Protein AF-0000000069093691 (afdb_homodimer)

Radius of gyration: 25.25 Å; Cα contacts (8 Å, |Δi|>4): 637; chains: 2; bounding box: 80×71×82 Å

Structure (mmCIF, N/CA/C/O backbone):
data_AF-0000000069093691-model_v1
#
loop_
_entity.id
_entity.type
_entity.pdbx_description
1 polymer 'C-type lectin domain-containing protein'
#
loop_
_atom_site.group_PDB
_atom_site.id
_atom_site.type_symbol
_atom_site.label_atom_id
_atom_site.label_alt_id
_atom_site.label_comp_id
_atom_site.label_asym_id
_atom_site.label_entity_id
_atom_site.label_seq_id
_atom_site.pdbx_PDB_ins_code
_atom_site.Cartn_x
_atom_site.Cartn_y
_atom_site.Cartn_z
_atom_site.occupancy
_atom_site.B_iso_or_equiv
_atom_site.auth_seq_id
_atom_site.auth_comp_id
_atom_site.auth_asym_id
_atom_site.auth_atom_id
_atom_site.pdbx_PDB_model_num
ATOM 1 N N . MET A 1 1 ? -40.125 11.734 -60.094 1 36.62 1 MET A N 1
ATOM 2 C CA . MET A 1 1 ? -39.844 12.625 -58.969 1 36.62 1 MET A CA 1
ATOM 3 C C . MET A 1 1 ? -39.438 11.836 -57.75 1 36.62 1 MET A C 1
ATOM 5 O O . MET A 1 1 ? -40.25 11.039 -57.219 1 36.62 1 MET A O 1
ATOM 9 N N . TRP A 1 2 ? -38.062 11.422 -57.688 1 46.31 2 TRP A N 1
ATOM 10 C CA . TRP A 1 2 ? -37.438 10.555 -56.719 1 46.31 2 TRP A CA 1
ATOM 11 C C . TRP A 1 2 ? -37.469 11.195 -55.312 1 46.31 2 TRP A C 1
ATOM 13 O O . TRP A 1 2 ? -37.031 12.344 -55.156 1 46.31 2 TRP A O 1
ATOM 23 N N . HIS A 1 3 ? -38.5 10.953 -54.5 1 47.84 3 HIS A N 1
ATOM 24 C CA . HIS A 1 3 ? -38.531 11.422 -53.125 1 47.84 3 HIS A CA 1
ATOM 25 C C . HIS A 1 3 ? -37.312 10.906 -52.344 1 47.84 3 HIS A C 1
ATOM 27 O O . HIS A 1 3 ? -37 9.719 -52.406 1 47.84 3 HIS A O 1
ATOM 33 N N . ARG A 1 4 ? -36.406 11.812 -52 1 50.56 4 ARG A N 1
ATOM 34 C CA . ARG A 1 4 ? -35.219 11.727 -51.125 1 50.56 4 ARG A CA 1
ATOM 35 C C . ARG A 1 4 ? -35.625 11.375 -49.688 1 50.56 4 ARG A C 1
ATOM 37 O O . ARG A 1 4 ? -36.312 12.141 -49.031 1 50.56 4 ARG A O 1
ATOM 44 N N . VAL A 1 5 ? -35.938 10.117 -49.406 1 47.91 5 VAL A N 1
ATOM 45 C CA . VAL A 1 5 ? -36.094 9.859 -47.969 1 47.91 5 VAL A CA 1
ATOM 46 C C . VAL A 1 5 ? -34.781 10.117 -47.25 1 47.91 5 VAL A C 1
ATOM 48 O O . VAL A 1 5 ? -33.75 9.594 -47.625 1 47.91 5 VAL A O 1
ATOM 51 N N . LEU A 1 6 ? -34.688 11.266 -46.594 1 44.12 6 LEU A N 1
ATOM 52 C CA . LEU A 1 6 ? -33.625 11.594 -45.656 1 44.12 6 LEU A CA 1
ATOM 53 C C . LEU A 1 6 ? -33.625 10.633 -44.469 1 44.12 6 LEU A C 1
ATOM 55 O O . LEU A 1 6 ? -34.594 10.578 -43.719 1 44.12 6 LEU A O 1
ATOM 59 N N . VAL A 1 7 ? -32.906 9.453 -44.625 1 49.53 7 VAL A N 1
ATOM 60 C CA . VAL A 1 7 ? -32.719 8.617 -43.438 1 49.53 7 VAL A CA 1
ATOM 61 C C . VAL A 1 7 ? -31.891 9.367 -42.406 1 49.53 7 VAL A C 1
ATOM 63 O O . VAL A 1 7 ? -30.766 9.781 -42.688 1 49.53 7 VAL A O 1
ATOM 66 N N . LEU A 1 8 ? -32.562 9.977 -41.406 1 46.84 8 LEU A N 1
ATOM 67 C CA . LEU A 1 8 ? -31.906 10.508 -40.219 1 46.84 8 LEU A CA 1
ATOM 68 C C . LEU A 1 8 ? -31.172 9.406 -39.469 1 46.84 8 LEU A C 1
ATOM 70 O O . LEU A 1 8 ? -31.781 8.422 -39.031 1 46.84 8 LEU A O 1
ATOM 74 N N . TRP A 1 9 ? -29.828 9.188 -39.688 1 50.12 9 TRP A N 1
ATOM 75 C CA . TRP A 1 9 ? -28.969 8.328 -38.875 1 50.12 9 TRP A CA 1
ATOM 76 C C . TRP A 1 9 ? -28.859 8.859 -37.469 1 50.12 9 TRP A C 1
ATOM 78 O O . TRP A 1 9 ? -28.312 9.945 -37.25 1 50.12 9 TRP A O 1
ATOM 88 N N . ILE A 1 10 ? -29.828 8.516 -36.531 1 45.03 10 ILE A N 1
ATOM 89 C CA . ILE A 1 10 ? -29.641 8.82 -35.125 1 45.03 10 ILE A CA 1
ATOM 90 C C . ILE A 1 10 ? -28.453 8.031 -34.562 1 45.03 10 ILE A C 1
ATOM 92 O O . ILE A 1 10 ? -28.5 6.805 -34.5 1 45.03 10 ILE A O 1
ATOM 96 N N . THR A 1 11 ? -27.25 8.414 -34.688 1 47.91 11 THR A N 1
ATOM 97 C CA . THR A 1 11 ? -26.125 7.852 -33.938 1 47.91 11 THR A CA 1
ATOM 98 C C . THR A 1 11 ? -26.297 8.078 -32.469 1 47.91 11 THR A C 1
ATOM 100 O O . THR A 1 11 ? -26.172 9.203 -31.969 1 47.91 11 THR A O 1
ATOM 103 N N . GLY A 1 12 ? -27.25 7.43 -31.859 1 46.88 12 GLY A N 1
ATOM 104 C CA . GLY A 1 12 ? -27.281 7.621 -30.422 1 46.88 12 GLY A CA 1
ATOM 105 C C . GLY A 1 12 ? -25.953 7.309 -29.75 1 46.88 12 GLY A C 1
ATOM 106 O O . GLY A 1 12 ? -25.406 6.227 -29.938 1 46.88 12 GLY A O 1
ATOM 107 N N . LEU A 1 13 ? -25.203 8.289 -29.328 1 41.84 13 LEU A N 1
ATOM 108 C CA . LEU A 1 13 ? -24.016 8.172 -28.5 1 41.84 13 LEU A CA 1
ATOM 109 C C . LEU A 1 13 ? -24.328 7.418 -27.203 1 41.84 13 LEU A C 1
ATOM 111 O O . LEU A 1 13 ? -25.109 7.902 -26.375 1 41.84 13 LEU A O 1
ATOM 115 N N . ILE A 1 14 ? -24.203 6.086 -27.031 1 45.59 14 ILE A N 1
ATOM 116 C CA . ILE A 1 14 ? -24.234 5.273 -25.828 1 45.59 14 ILE A CA 1
ATOM 117 C C . ILE A 1 14 ? -23.219 5.816 -24.812 1 45.59 14 ILE A C 1
ATOM 119 O O . ILE A 1 14 ? -22.016 5.793 -25.062 1 45.59 14 ILE A O 1
ATOM 123 N N . GLN A 1 15 ? -23.547 6.777 -23.969 1 39.81 15 GLN A N 1
ATOM 124 C CA . GLN A 1 15 ? -22.703 7.105 -22.828 1 39.81 15 GLN A CA 1
ATOM 125 C C . GLN A 1 15 ? -22.469 5.879 -21.953 1 39.81 15 GLN A C 1
ATOM 127 O O . GLN A 1 15 ? -23.422 5.285 -21.438 1 39.81 15 GLN A O 1
ATOM 132 N N . VAL A 1 16 ? -21.469 5.125 -22.047 1 43.94 16 VAL A N 1
ATOM 133 C CA . VAL A 1 16 ? -20.922 4.16 -21.094 1 43.94 16 VAL A CA 1
ATOM 134 C C . VAL A 1 16 ? -20.781 4.812 -19.719 1 43.94 16 VAL A C 1
ATOM 136 O O . VAL A 1 16 ? -20.078 5.824 -19.578 1 43.94 16 VAL A O 1
ATOM 139 N N . TYR A 1 17 ? -21.719 4.836 -18.75 1 41.97 17 TYR A N 1
ATOM 140 C CA . TYR A 1 17 ? -21.609 5.133 -17.328 1 41.97 17 TYR A CA 1
ATOM 141 C C . TYR A 1 17 ? -20.406 4.434 -16.719 1 41.97 17 TYR A C 1
ATOM 143 O O . TYR A 1 17 ? -20.359 3.201 -16.641 1 41.97 17 TYR A O 1
ATOM 151 N N . THR A 1 18 ? -19.156 4.902 -16.766 1 45.56 18 THR A N 1
ATOM 152 C CA . THR A 1 18 ? -18.016 4.43 -15.984 1 45.56 18 THR A CA 1
ATOM 153 C C . THR A 1 18 ? -18.344 4.469 -14.492 1 45.56 18 THR A C 1
ATOM 155 O O . THR A 1 18 ? -18.625 5.531 -13.938 1 45.56 18 THR A O 1
ATOM 158 N N . ALA A 1 19 ? -19.031 3.562 -13.891 1 50.41 19 ALA A N 1
ATOM 159 C CA . ALA A 1 19 ? -19.234 3.416 -12.453 1 50.41 19 ALA A CA 1
ATOM 160 C C . ALA A 1 19 ? -17.953 3.738 -11.68 1 50.41 19 ALA A C 1
ATOM 162 O O . ALA A 1 19 ? -16.859 3.334 -12.086 1 50.41 19 ALA A O 1
ATOM 163 N N . GLN A 1 20 ? -17.906 4.785 -10.867 1 58.19 20 GLN A N 1
ATOM 164 C CA . GLN A 1 20 ? -16.828 5.043 -9.93 1 58.19 20 GLN A CA 1
ATOM 165 C C . GLN A 1 20 ? -16.438 3.771 -9.18 1 58.19 20 GLN A C 1
ATOM 167 O O . GLN A 1 20 ? -17.281 3.123 -8.57 1 58.19 20 GLN A O 1
ATOM 172 N N . GLU A 1 21 ? -15.219 3.289 -9.508 1 72.25 21 GLU A N 1
ATOM 173 C CA . GLU A 1 21 ? -14.781 2.062 -8.852 1 72.25 21 GLU A CA 1
ATOM 174 C C . GLU A 1 21 ? -14.672 2.258 -7.34 1 72.25 21 GLU A C 1
ATOM 176 O O . GLU A 1 21 ? -14.227 3.309 -6.875 1 72.25 21 GLU A O 1
ATOM 181 N N . ALA A 1 22 ? -15.398 1.456 -6.57 1 86.56 22 ALA A N 1
ATOM 182 C CA . ALA A 1 22 ? -15.211 1.38 -5.125 1 86.56 22 ALA A CA 1
ATOM 183 C C . ALA A 1 22 ? -13.734 1.266 -4.77 1 86.56 22 ALA A C 1
ATOM 185 O O . ALA A 1 22 ? -12.922 0.822 -5.59 1 86.56 22 ALA A O 1
ATOM 186 N N . CYS A 1 23 ? -13.414 1.834 -3.549 1 94.31 23 CYS A N 1
ATOM 187 C CA . CYS A 1 23 ? -12.047 1.649 -3.072 1 94.31 23 CYS A CA 1
ATOM 188 C C . CYS A 1 23 ? -11.742 0.171 -2.873 1 94.31 23 CYS A C 1
ATOM 190 O O . CYS A 1 23 ? -12.586 -0.587 -2.393 1 94.31 23 CYS A O 1
ATOM 192 N N . PRO A 1 24 ? -10.625 -0.236 -3.289 1 89.81 24 PRO A N 1
ATOM 193 C CA . PRO A 1 24 ? -10.281 -1.638 -3.041 1 89.81 24 PRO A CA 1
ATOM 194 C C . PRO A 1 24 ? -10.094 -1.946 -1.558 1 89.81 24 PRO A C 1
ATOM 196 O O . PRO A 1 24 ? -10.023 -1.028 -0.736 1 89.81 24 PRO A O 1
ATOM 199 N N . GLU A 1 25 ? -10.039 -3.264 -1.24 1 91.12 25 GLU A N 1
ATOM 200 C CA . GLU A 1 25 ? -9.742 -3.676 0.128 1 91.12 25 GLU A CA 1
ATOM 201 C C . GLU A 1 25 ? -8.461 -3.01 0.64 1 91.12 25 GLU A C 1
ATOM 203 O O . GLU A 1 25 ? -7.48 -2.893 -0.093 1 91.12 25 GLU A O 1
ATOM 208 N N . GLY A 1 26 ? -8.578 -2.512 1.866 1 93.38 26 GLY A N 1
ATOM 209 C CA . GLY A 1 26 ? -7.434 -1.856 2.482 1 93.38 26 GLY A CA 1
ATOM 210 C C . GLY A 1 26 ? -7.52 -0.343 2.441 1 93.38 26 GLY A C 1
ATOM 211 O O . GLY A 1 26 ? -6.777 0.346 3.146 1 93.38 26 GLY A O 1
ATOM 212 N N . PHE A 1 27 ? -8.375 0.067 1.537 1 96.19 27 PHE A N 1
ATOM 213 C CA . PHE A 1 27 ? -8.664 1.496 1.472 1 96.19 27 PHE A CA 1
ATOM 214 C C . PHE A 1 27 ? -10.039 1.802 2.047 1 96.19 27 PHE A C 1
ATOM 216 O O . PHE A 1 27 ? -10.93 0.947 2.033 1 96.19 27 PHE A O 1
ATOM 223 N N . PHE A 1 28 ? -10.195 3.088 2.512 1 97.12 28 PHE A N 1
ATOM 224 C CA . PHE A 1 28 ? -11.469 3.555 3.031 1 97.12 28 PHE A CA 1
ATOM 225 C C . PHE A 1 28 ? -11.961 4.77 2.252 1 97.12 28 PHE A C 1
ATOM 227 O O . PHE A 1 28 ? -11.18 5.668 1.933 1 97.12 28 PHE A O 1
ATOM 234 N N . GLN A 1 29 ? -13.234 4.785 2.061 1 96.44 29 GLN A N 1
ATOM 235 C CA . GLN A 1 29 ? -13.773 5.789 1.15 1 96.44 29 GLN A CA 1
ATOM 236 C C . GLN A 1 29 ? -14.359 6.969 1.918 1 96.44 29 GLN A C 1
ATOM 238 O O . GLN A 1 29 ? -15.031 6.785 2.938 1 96.44 29 GLN A O 1
ATOM 243 N N . HIS A 1 30 ? -14.078 8.188 1.468 1 97.75 30 HIS A N 1
ATOM 244 C CA . HIS A 1 30 ? -14.758 9.43 1.827 1 97.75 30 HIS A CA 1
ATOM 245 C C . HIS A 1 30 ? -14.883 10.352 0.624 1 97.75 30 HIS A C 1
ATOM 247 O O . HIS A 1 30 ? -13.883 10.75 0.029 1 97.75 30 HIS A O 1
ATOM 253 N N . GLY A 1 31 ? -16.141 10.594 0.272 1 95.19 31 GLY A N 1
ATOM 254 C CA . GLY A 1 31 ? -16.328 11.375 -0.94 1 95.19 31 GLY A CA 1
ATOM 255 C C . GLY A 1 31 ? -15.797 10.688 -2.182 1 95.19 31 GLY A C 1
ATOM 256 O O . GLY A 1 31 ? -16.141 9.531 -2.453 1 95.19 31 GLY A O 1
ATOM 257 N N . THR A 1 32 ? -14.883 11.367 -2.924 1 94.94 32 THR A N 1
ATOM 258 C CA . THR A 1 32 ? -14.367 10.844 -4.184 1 94.94 32 THR A CA 1
ATOM 259 C C . THR A 1 32 ? -12.922 10.367 -4.016 1 94.94 32 THR A C 1
ATOM 261 O O . THR A 1 32 ? -12.172 10.289 -4.992 1 94.94 32 THR A O 1
ATOM 264 N N . SER A 1 33 ? -12.555 10.086 -2.771 1 96.62 33 SER A N 1
ATOM 265 C CA . SER A 1 33 ? -11.188 9.656 -2.512 1 96.62 33 SER A CA 1
ATOM 266 C C . SER A 1 33 ? -11.156 8.359 -1.709 1 96.62 33 SER A C 1
ATOM 268 O O . SER A 1 33 ? -12.117 8.031 -1.007 1 96.62 33 SER A O 1
ATOM 270 N N . CYS A 1 34 ? -10.102 7.609 -1.912 1 97.44 34 CYS A N 1
ATOM 271 C CA . CYS A 1 34 ? -9.75 6.438 -1.113 1 97.44 34 CYS A CA 1
ATOM 272 C C . CYS A 1 34 ? -8.562 6.738 -0.205 1 97.44 34 CYS A C 1
ATOM 274 O O . CYS A 1 34 ? -7.609 7.398 -0.62 1 97.44 34 CYS A O 1
ATOM 276 N N . TYR A 1 35 ? -8.656 6.281 1.023 1 98.31 35 TYR A N 1
ATOM 277 C CA . TYR A 1 35 ? -7.637 6.566 2.027 1 98.31 35 TYR A CA 1
ATOM 278 C C . TYR A 1 35 ? -6.965 5.285 2.504 1 98.31 35 TYR A C 1
ATOM 280 O O . TYR A 1 35 ? -7.641 4.289 2.783 1 98.31 35 TYR A O 1
ATOM 288 N N . PHE A 1 36 ? -5.68 5.27 2.479 1 97.81 36 PHE A N 1
ATOM 289 C CA . PHE A 1 36 ? -4.887 4.172 3.02 1 97.81 36 PHE A CA 1
ATOM 290 C C . PHE A 1 36 ? -4.207 4.582 4.32 1 97.81 36 PHE A C 1
ATOM 292 O O . PHE A 1 36 ? -3.551 5.625 4.379 1 97.81 36 PHE A O 1
ATOM 299 N N . PHE A 1 37 ? -4.398 3.822 5.383 1 97.5 37 PHE A N 1
ATOM 300 C CA . PHE A 1 37 ? -3.76 4.02 6.676 1 97.5 37 PHE A CA 1
ATOM 301 C C . PHE A 1 37 ? -2.645 3.004 6.891 1 97.5 37 PHE A C 1
ATOM 303 O O . PHE A 1 37 ? -2.896 1.797 6.934 1 97.5 37 PHE A O 1
ATOM 310 N N . SER A 1 38 ? -1.354 3.502 7.016 1 95.12 38 SER A N 1
ATOM 311 C CA . SER A 1 38 ? -0.187 2.627 7.07 1 95.12 38 SER A CA 1
ATOM 312 C C . SER A 1 38 ? -0.009 2.029 8.461 1 95.12 38 SER A C 1
ATOM 314 O O . SER A 1 38 ? 1.079 2.094 9.039 1 95.12 38 SER A O 1
ATOM 316 N N . SER A 1 39 ? -0.839 1.369 9.125 1 87.25 39 SER A N 1
ATOM 317 C CA . SER A 1 39 ? -0.788 0.917 10.508 1 87.25 39 SER A CA 1
ATOM 318 C C . SER A 1 39 ? 0.391 -0.022 10.742 1 87.25 39 SER A C 1
ATOM 320 O O . SER A 1 39 ? 0.857 -0.176 11.867 1 87.25 39 SER A O 1
ATOM 322 N N . HIS A 1 40 ? 1.009 -0.623 9.688 1 87 40 HIS A N 1
ATOM 323 C CA . HIS A 1 40 ? 2.096 -1.57 9.914 1 87 40 HIS A CA 1
ATOM 324 C C . HIS A 1 40 ? 3.375 -1.115 9.227 1 87 40 HIS A C 1
ATOM 326 O O . HIS A 1 40 ? 4.273 -1.924 8.977 1 87 40 HIS A O 1
ATOM 332 N N . LEU A 1 41 ? 3.379 0.079 8.844 1 93.12 41 LEU A N 1
ATOM 333 C CA . LEU A 1 41 ? 4.52 0.684 8.164 1 93.12 41 LEU A CA 1
ATOM 334 C C . LEU A 1 41 ? 4.766 2.1 8.672 1 93.12 41 LEU A C 1
ATOM 336 O O . LEU A 1 41 ? 3.857 2.934 8.664 1 93.12 41 LEU A O 1
ATOM 340 N N . ALA A 1 42 ? 5.938 2.336 9.148 1 96.25 42 ALA A N 1
ATOM 341 C CA . ALA A 1 42 ? 6.367 3.67 9.555 1 96.25 42 ALA A CA 1
ATOM 342 C C . ALA A 1 42 ? 7.48 4.191 8.648 1 96.25 42 ALA A C 1
ATOM 344 O O . ALA A 1 42 ? 8.273 3.41 8.117 1 96.25 42 ALA A O 1
ATOM 345 N N . ALA A 1 43 ? 7.531 5.488 8.398 1 97.62 43 ALA A N 1
ATOM 346 C CA . ALA A 1 43 ? 8.531 6.16 7.578 1 97.62 43 ALA A CA 1
ATOM 347 C C . ALA A 1 43 ? 8.68 7.625 7.98 1 97.62 43 ALA A C 1
ATOM 349 O O . ALA A 1 43 ? 7.863 8.156 8.734 1 97.62 43 ALA A O 1
ATOM 350 N N . ASP A 1 44 ? 9.734 8.18 7.602 1 98.06 44 ASP A N 1
ATOM 351 C CA . ASP A 1 44 ? 9.789 9.625 7.758 1 98.06 44 ASP A CA 1
ATOM 352 C C . ASP A 1 44 ? 8.852 10.32 6.766 1 98.06 44 ASP A C 1
ATOM 354 O O . ASP A 1 44 ? 8.273 9.672 5.891 1 98.06 44 ASP A O 1
ATOM 358 N N . TRP A 1 45 ? 8.695 11.57 6.98 1 98.56 45 TRP A N 1
ATOM 359 C CA . TRP A 1 45 ? 7.648 12.281 6.258 1 98.56 45 TRP A CA 1
ATOM 360 C C . TRP A 1 45 ? 7.875 12.211 4.754 1 98.56 45 TRP A C 1
ATOM 362 O O . TRP A 1 45 ? 6.93 12 3.986 1 98.56 45 TRP A O 1
ATOM 372 N N . ILE A 1 46 ? 9.156 12.367 4.32 1 97.25 46 ILE A N 1
ATOM 373 C CA . ILE A 1 46 ? 9.484 12.367 2.902 1 97.25 46 ILE A CA 1
ATOM 374 C C . ILE A 1 46 ? 9.234 10.977 2.314 1 97.25 46 ILE A C 1
ATOM 376 O O . ILE A 1 46 ? 8.602 10.844 1.265 1 97.25 46 ILE A O 1
ATOM 380 N N . GLU A 1 47 ? 9.664 9.945 2.965 1 96.56 47 GLU A N 1
ATOM 381 C CA . GLU A 1 47 ? 9.477 8.57 2.506 1 96.56 47 GLU A CA 1
ATOM 382 C C . GLU A 1 47 ? 8 8.18 2.525 1 96.56 47 GLU A C 1
ATOM 384 O O . GLU A 1 47 ? 7.539 7.434 1.662 1 96.56 47 GLU A O 1
ATOM 389 N N . ALA A 1 48 ? 7.293 8.641 3.549 1 98.19 48 ALA A N 1
ATOM 390 C CA . ALA A 1 48 ? 5.852 8.414 3.602 1 98.19 48 ALA A CA 1
ATOM 391 C C . ALA A 1 48 ? 5.16 8.969 2.357 1 98.19 48 ALA A C 1
ATOM 393 O O . ALA A 1 48 ? 4.328 8.289 1.749 1 98.19 48 ALA A O 1
ATOM 394 N N . GLY A 1 49 ? 5.559 10.164 2.01 1 98.06 49 GLY A N 1
ATOM 395 C CA . GLY A 1 49 ? 5.039 10.742 0.782 1 98.06 49 GLY A CA 1
ATOM 396 C C . GLY A 1 49 ? 5.391 9.938 -0.454 1 98.06 49 GLY A C 1
ATOM 397 O O . GLY A 1 49 ? 4.551 9.742 -1.335 1 98.06 49 GLY A O 1
ATOM 398 N N . SER A 1 50 ? 6.617 9.531 -0.507 1 95.06 50 SER A N 1
ATOM 399 C CA . SER A 1 50 ? 7.07 8.734 -1.642 1 95.06 50 SER A CA 1
ATOM 400 C C . SER A 1 50 ? 6.277 7.438 -1.759 1 95.06 50 SER A C 1
ATOM 402 O O . SER A 1 50 ? 5.938 7.008 -2.863 1 95.06 50 SER A O 1
ATOM 404 N N . PHE A 1 51 ? 5.977 6.84 -0.658 1 95.62 51 PHE A N 1
ATOM 405 C CA . PHE A 1 51 ? 5.137 5.648 -0.667 1 95.62 51 PHE A CA 1
ATOM 406 C C . PHE A 1 51 ? 3.768 5.957 -1.263 1 95.62 51 PHE A C 1
ATOM 408 O O . PHE A 1 51 ? 3.307 5.254 -2.168 1 95.62 51 PHE A O 1
ATOM 415 N N . CYS A 1 52 ? 3.158 7.012 -0.791 1 97.81 52 CYS A N 1
ATOM 416 C CA . CYS A 1 52 ? 1.81 7.355 -1.227 1 97.81 52 CYS A CA 1
ATOM 417 C C . CYS A 1 52 ? 1.786 7.688 -2.713 1 97.81 52 CYS A C 1
ATOM 419 O O . CYS A 1 52 ? 0.803 7.406 -3.402 1 97.81 52 CYS A O 1
ATOM 421 N N . ARG A 1 53 ? 2.824 8.227 -3.166 1 95.31 53 ARG A N 1
ATOM 422 C CA . ARG A 1 53 ? 2.867 8.656 -4.559 1 95.31 53 ARG A CA 1
ATOM 423 C C . ARG A 1 53 ? 3.064 7.465 -5.492 1 95.31 53 ARG A C 1
ATOM 425 O O . ARG A 1 53 ? 2.99 7.605 -6.715 1 95.31 53 ARG A O 1
ATOM 432 N N . ARG A 1 54 ? 3.305 6.328 -4.906 1 93.62 54 ARG A N 1
ATOM 433 C CA . ARG A 1 54 ? 3.326 5.129 -5.734 1 93.62 54 ARG A CA 1
ATOM 434 C C . ARG A 1 54 ? 1.917 4.742 -6.176 1 93.62 54 ARG A C 1
ATOM 436 O O . ARG A 1 54 ? 1.744 4.02 -7.16 1 93.62 54 ARG A O 1
ATOM 443 N N . PHE A 1 55 ? 0.917 5.16 -5.414 1 94.5 55 PHE A N 1
ATOM 444 C CA . PHE A 1 55 ? -0.456 4.988 -5.875 1 94.5 55 PHE A CA 1
ATOM 445 C C . PHE A 1 55 ? -0.78 5.977 -6.988 1 94.5 55 PHE A C 1
ATOM 447 O O . PHE A 1 55 ? -0.352 7.133 -6.945 1 94.5 55 PHE A O 1
ATOM 454 N N . ASN A 1 56 ? -1.621 5.574 -7.934 1 91.31 56 ASN A N 1
ATOM 455 C CA . ASN A 1 56 ? -2.082 6.461 -9 1 91.31 56 ASN A CA 1
ATOM 456 C C . ASN A 1 56 ? -2.797 7.688 -8.438 1 91.31 56 ASN A C 1
ATOM 458 O O . ASN A 1 56 ? -3.887 7.57 -7.871 1 91.31 56 ASN A O 1
ATOM 462 N N . GLY A 1 57 ? -2.15 8.867 -8.562 1 93.5 57 GLY A N 1
ATOM 463 C CA . GLY A 1 57 ? -2.736 10.109 -8.07 1 93.5 57 GLY A CA 1
ATOM 464 C C . GLY A 1 57 ? -2.652 10.25 -6.562 1 93.5 57 GLY A C 1
ATOM 465 O O . GLY A 1 57 ? -3.309 11.117 -5.98 1 93.5 57 GLY A O 1
ATOM 466 N N . GLY A 1 58 ? -1.854 9.383 -5.945 1 96.88 58 GLY A N 1
ATOM 467 C CA . GLY A 1 58 ? -1.83 9.367 -4.492 1 96.88 58 GLY A CA 1
ATOM 468 C C . GLY A 1 58 ? -0.788 10.297 -3.9 1 96.88 58 GLY A C 1
ATOM 469 O O . GLY A 1 58 ? 0.197 10.633 -4.559 1 96.88 58 GLY A O 1
ATOM 470 N N . ASP A 1 59 ? -0.996 10.727 -2.695 1 98 59 ASP A N 1
ATOM 471 C CA . ASP A 1 59 ? -0.055 11.453 -1.854 1 98 59 ASP A CA 1
ATOM 472 C C . ASP A 1 59 ? -0.495 11.438 -0.392 1 98 59 ASP A C 1
ATOM 474 O O . ASP A 1 59 ? -1.547 10.883 -0.062 1 98 59 ASP A O 1
ATOM 478 N N . LEU A 1 60 ? 0.382 11.914 0.449 1 98.81 60 LEU A N 1
ATOM 479 C CA . LEU A 1 60 ? -0.092 12.156 1.808 1 98.81 60 LEU A CA 1
ATOM 480 C C . LEU A 1 60 ? -1.377 12.977 1.798 1 98.81 60 LEU A C 1
ATOM 482 O O . LEU A 1 60 ? -1.519 13.906 1.001 1 98.81 60 LEU A O 1
ATOM 486 N N . VAL A 1 61 ? -2.252 12.727 2.723 1 98.88 61 VAL A N 1
ATOM 487 C CA . VAL A 1 61 ? -3.6 13.289 2.701 1 98.88 61 VAL A CA 1
ATOM 488 C C . VAL A 1 61 ? -3.541 14.789 2.992 1 98.88 61 VAL A C 1
ATOM 490 O O . VAL A 1 61 ? -2.775 15.227 3.854 1 98.88 61 VAL A O 1
ATOM 493 N N . ALA A 1 62 ? -4.305 15.539 2.246 1 98.75 62 ALA A N 1
ATOM 494 C CA . ALA A 1 62 ? -4.656 16.922 2.543 1 98.75 62 ALA A CA 1
ATOM 495 C C . ALA A 1 62 ? -6.055 17.016 3.143 1 98.75 62 ALA A C 1
ATOM 497 O O . ALA A 1 62 ? -7.043 16.688 2.486 1 98.75 62 ALA A O 1
ATOM 498 N N . ILE A 1 63 ? -6.133 17.438 4.375 1 98.56 63 ILE A N 1
ATOM 499 C CA . ILE A 1 63 ? -7.422 17.531 5.055 1 98.56 63 ILE A CA 1
ATOM 500 C C . ILE A 1 63 ? -7.988 18.938 4.91 1 98.56 63 ILE A C 1
ATOM 502 O O . ILE A 1 63 ? -7.594 19.859 5.641 1 98.56 63 ILE A O 1
ATOM 506 N N . GLU A 1 64 ? -9.023 19 4.066 1 97.44 64 GLU A N 1
ATOM 507 C CA . GLU A 1 64 ? -9.43 20.359 3.67 1 97.44 64 GLU A CA 1
ATOM 508 C C . GLU A 1 64 ? -10.789 20.703 4.254 1 97.44 64 GLU A C 1
ATOM 510 O O . GLU A 1 64 ? -11.242 21.859 4.145 1 97.44 64 GLU A O 1
ATOM 515 N N . THR A 1 65 ? -11.492 19.703 4.871 1 97.94 65 THR A N 1
ATOM 516 C CA . THR A 1 65 ? -12.805 19.969 5.434 1 97.94 65 THR A CA 1
ATOM 517 C C . THR A 1 65 ? -12.961 19.297 6.797 1 97.94 65 THR A C 1
ATOM 519 O O . THR A 1 65 ? -12.25 18.344 7.102 1 97.94 65 THR A O 1
ATOM 522 N N . GLN A 1 66 ? -13.898 19.844 7.559 1 97.88 66 GLN A N 1
ATOM 523 C CA . GLN A 1 66 ? -14.242 19.234 8.844 1 97.88 66 GLN A CA 1
ATOM 524 C C . GLN A 1 66 ? -14.758 17.812 8.656 1 97.88 66 GLN A C 1
ATOM 526 O O . GLN A 1 66 ? -14.453 16.922 9.461 1 97.88 66 GLN A O 1
ATOM 531 N N . SER A 1 67 ? -15.477 17.609 7.613 1 98.5 67 SER A N 1
ATOM 532 C CA . SER A 1 67 ? -16.016 16.281 7.328 1 98.5 67 SER A CA 1
ATOM 533 C C . SER A 1 67 ? -14.898 15.273 7.094 1 98.5 67 SER A C 1
ATOM 535 O O . SER A 1 67 ? -14.938 14.164 7.629 1 98.5 67 SER A O 1
ATOM 537 N N . GLU A 1 68 ? -13.977 15.664 6.328 1 98.44 68 GLU A N 1
ATOM 538 C CA . GLU A 1 68 ? -12.828 14.805 6.059 1 98.44 68 GLU A CA 1
ATOM 539 C C . GLU A 1 68 ? -12.031 14.531 7.332 1 98.44 68 GLU A C 1
ATOM 541 O O . GLU A 1 68 ? -11.617 13.398 7.582 1 98.44 68 GLU A O 1
ATOM 546 N N . ASN A 1 69 ? -11.836 15.539 8.102 1 98.56 69 ASN A N 1
ATOM 547 C CA . ASN A 1 69 ? -11.141 15.406 9.375 1 98.56 69 ASN A CA 1
ATOM 548 C C . ASN A 1 69 ? -11.844 14.422 10.305 1 98.56 69 ASN A C 1
ATOM 550 O O . ASN A 1 69 ? -11.195 13.562 10.898 1 98.56 69 ASN A O 1
ATOM 554 N N . THR A 1 70 ? -13.109 14.539 10.398 1 98.25 70 THR A N 1
ATOM 555 C CA . THR A 1 70 ? -13.922 13.664 11.242 1 98.25 70 THR A CA 1
ATOM 556 C C . THR A 1 70 ? -13.836 12.219 10.758 1 98.25 70 THR A C 1
ATOM 558 O O . THR A 1 70 ? -13.664 11.297 11.562 1 98.25 70 THR A O 1
ATOM 561 N N . PHE A 1 71 ? -13.938 12.078 9.477 1 98.44 71 PHE A N 1
ATOM 562 C CA . PHE A 1 71 ? -13.82 10.75 8.883 1 98.44 71 PHE A CA 1
ATOM 563 C C . PHE A 1 71 ? -12.492 10.109 9.25 1 98.44 71 PHE A C 1
ATOM 565 O O . PHE A 1 71 ? -12.453 8.953 9.664 1 98.44 71 PHE A O 1
ATOM 572 N N . ILE A 1 72 ? -11.391 10.852 9.133 1 98.44 72 ILE A N 1
ATOM 573 C CA . ILE A 1 72 ? -10.047 10.344 9.391 1 98.44 72 ILE A CA 1
ATOM 574 C C . ILE A 1 72 ? -9.898 9.992 10.867 1 98.44 72 ILE A C 1
ATOM 576 O O . ILE A 1 72 ? -9.398 8.914 11.203 1 98.44 72 ILE A O 1
ATOM 580 N N . TYR A 1 73 ? -10.406 10.859 11.75 1 97.94 73 TYR A N 1
ATOM 581 C CA . TYR A 1 73 ? -10.336 10.578 13.18 1 97.94 73 TYR A CA 1
ATOM 582 C C . TYR A 1 73 ? -11.094 9.297 13.516 1 97.94 73 TYR A C 1
ATOM 584 O O . TYR A 1 73 ? -10.617 8.477 14.305 1 97.94 73 TYR A O 1
ATOM 592 N N . GLN A 1 74 ? -12.227 9.156 12.953 1 97.31 74 GLN A N 1
ATOM 593 C CA . GLN A 1 74 ? -13.023 7.969 13.227 1 97.31 74 GLN A CA 1
ATOM 594 C C . GLN A 1 74 ? -12.289 6.703 12.797 1 97.31 74 GLN A C 1
ATOM 596 O O . GLN A 1 74 ? -12.266 5.715 13.539 1 97.31 74 GLN A O 1
ATOM 601 N N . GLN A 1 75 ? -11.688 6.758 11.625 1 96.88 75 GLN A N 1
ATOM 602 C CA . GLN A 1 75 ? -10.953 5.59 11.148 1 96.88 75 GLN A CA 1
ATOM 603 C C . GLN A 1 75 ? -9.766 5.281 12.047 1 96.88 75 GLN A C 1
ATOM 605 O O . GLN A 1 75 ? -9.516 4.125 12.391 1 96.88 75 GLN A O 1
ATOM 610 N N . LEU A 1 76 ? -9.062 6.277 12.461 1 97.19 76 LEU A N 1
ATOM 611 C CA . LEU A 1 76 ? -7.895 6.102 13.328 1 97.19 76 LEU A CA 1
ATOM 612 C C . LEU A 1 76 ? -8.297 5.5 14.664 1 97.19 76 LEU A C 1
ATOM 614 O O . LEU A 1 76 ? -7.609 4.617 15.188 1 97.19 76 LEU A O 1
ATOM 618 N N . LEU A 1 77 ? -9.375 5.98 15.219 1 95.94 77 LEU A N 1
ATOM 619 C CA . LEU A 1 77 ? -9.836 5.504 16.516 1 95.94 77 LEU A CA 1
ATOM 620 C C . LEU A 1 77 ? -10.344 4.066 16.422 1 95.94 77 LEU A C 1
ATOM 622 O O . LEU A 1 77 ? -10.148 3.275 17.344 1 95.94 77 LEU A O 1
ATOM 626 N N . LEU A 1 78 ? -10.922 3.707 15.289 1 94.62 78 LEU A N 1
ATOM 627 C CA . LEU A 1 78 ? -11.414 2.35 15.078 1 94.62 78 LEU A CA 1
ATOM 628 C C . LEU A 1 78 ? -10.258 1.362 14.969 1 94.62 78 LEU A C 1
ATOM 630 O O . LEU A 1 78 ? -10.391 0.195 15.344 1 94.62 78 LEU A O 1
ATOM 634 N N . MET A 1 79 ? -9.125 1.835 14.531 1 91.69 79 MET A N 1
ATOM 635 C CA . MET A 1 79 ? -7.961 0.977 14.336 1 91.69 79 MET A CA 1
ATOM 636 C C . MET A 1 79 ? -7.281 0.677 15.664 1 91.69 79 MET A C 1
ATOM 638 O O . MET A 1 79 ? -6.465 -0.242 15.758 1 91.69 79 MET A O 1
ATOM 642 N N . HIS A 1 80 ? -7.566 1.386 16.688 1 85.19 80 HIS A N 1
ATOM 643 C CA . HIS A 1 80 ? -6.988 1.226 18.031 1 85.19 80 HIS A CA 1
ATOM 644 C C . HIS A 1 80 ? -5.465 1.301 17.969 1 85.19 80 HIS A C 1
ATOM 646 O O . HIS A 1 80 ? -4.781 0.542 18.672 1 85.19 80 HIS A O 1
ATOM 652 N N . ASP A 1 81 ? -5.016 1.989 17.047 1 80.31 81 ASP A N 1
ATOM 653 C CA . ASP A 1 81 ? -3.59 2.266 16.922 1 80.31 81 ASP A CA 1
ATOM 654 C C . ASP A 1 81 ? -3.242 3.641 17.484 1 80.31 81 ASP A C 1
ATOM 656 O O . ASP A 1 81 ? -3.803 4.652 17.062 1 80.31 81 ASP A O 1
ATOM 660 N N . HIS A 1 82 ? -2.336 3.668 18.422 1 85.06 82 HIS A N 1
ATOM 661 C CA . HIS A 1 82 ? -2.053 4.922 19.109 1 85.06 82 HIS A CA 1
ATOM 662 C C . HIS A 1 82 ? -0.786 5.574 18.562 1 85.06 82 HIS A C 1
ATOM 664 O O . HIS A 1 82 ? -0.271 6.527 19.156 1 85.06 82 HIS A O 1
ATOM 670 N N . ASN A 1 83 ? -0.28 5.012 17.5 1 93.31 83 ASN A N 1
ATOM 671 C CA . ASN A 1 83 ? 0.827 5.672 16.828 1 93.31 83 ASN A CA 1
ATOM 672 C C . ASN A 1 83 ? 0.384 6.98 16.172 1 93.31 83 ASN A C 1
ATOM 674 O O . ASN A 1 83 ? -0.812 7.211 15.984 1 93.31 83 ASN A O 1
ATOM 678 N N . ASN A 1 84 ? 1.343 7.922 15.945 1 97.19 84 ASN A N 1
ATOM 679 C CA . ASN A 1 84 ? 1.057 9.125 15.18 1 97.19 84 ASN A CA 1
ATOM 680 C C . ASN A 1 84 ? 1.046 8.844 13.68 1 97.19 84 ASN A C 1
ATOM 682 O O . ASN A 1 84 ? 1.641 7.863 13.219 1 97.19 84 ASN A O 1
ATOM 686 N N . PHE A 1 85 ? 0.36 9.688 12.984 1 98.69 85 PHE A N 1
ATOM 687 C CA . PHE A 1 85 ? 0.24 9.508 11.539 1 98.69 85 PHE A CA 1
ATOM 688 C C . PHE A 1 85 ? 0.621 10.789 10.805 1 98.69 85 PHE A C 1
ATOM 690 O O . PHE A 1 85 ? 0.021 11.844 11.031 1 98.69 85 PHE A O 1
ATOM 697 N N . TRP A 1 86 ? 1.613 10.633 9.914 1 98.88 86 TRP A N 1
ATOM 698 C CA . TRP A 1 86 ? 1.931 11.75 9.023 1 98.88 86 TRP A CA 1
ATOM 699 C C . TRP A 1 86 ? 0.75 12.07 8.117 1 98.88 86 TRP A C 1
ATOM 701 O O . TRP A 1 86 ? 0.079 11.172 7.613 1 98.88 86 TRP A O 1
ATOM 711 N N . ILE A 1 87 ? 0.46 13.359 7.93 1 98.94 87 ILE A N 1
ATOM 712 C CA . ILE A 1 87 ? -0.425 13.859 6.883 1 98.94 87 ILE A CA 1
ATOM 713 C C . ILE A 1 87 ? 0.315 14.891 6.027 1 98.94 87 ILE A C 1
ATOM 715 O O . ILE A 1 87 ? 1.496 15.164 6.258 1 98.94 87 ILE A O 1
ATOM 719 N N . GLY A 1 88 ? -0.242 15.555 5.047 1 98.88 88 GLY A N 1
ATOM 720 C CA . GLY A 1 88 ? 0.455 16.172 3.928 1 98.88 88 GLY A CA 1
ATOM 721 C C . GLY A 1 88 ? 0.836 17.609 4.188 1 98.88 88 GLY A C 1
ATOM 722 O O . GLY A 1 88 ? 1.285 18.312 3.279 1 98.88 88 GLY A O 1
ATOM 723 N N . GLY A 1 89 ? 0.719 18.062 5.391 1 98.88 89 GLY A N 1
ATOM 724 C CA . GLY A 1 89 ? 1.027 19.453 5.672 1 98.88 89 GLY A CA 1
ATOM 725 C C . GLY A 1 89 ? 2.494 19.688 5.98 1 98.88 89 GLY A C 1
ATOM 726 O O . GLY A 1 89 ? 3.141 18.859 6.621 1 98.88 89 GLY A O 1
ATOM 727 N N . THR A 1 90 ? 3.045 20.875 5.48 1 98.81 90 THR A N 1
ATOM 728 C CA . THR A 1 90 ? 4.43 21.234 5.777 1 98.81 90 THR A CA 1
ATOM 729 C C . THR A 1 90 ? 4.629 22.75 5.68 1 98.81 90 THR A C 1
ATOM 731 O O . THR A 1 90 ? 3.91 23.422 4.945 1 98.81 90 THR A O 1
ATOM 734 N N . ASP A 1 91 ? 5.52 23.25 6.434 1 98.56 91 ASP A N 1
ATOM 735 C CA . ASP A 1 91 ? 6.012 24.609 6.25 1 98.56 91 ASP A CA 1
ATOM 736 C C . ASP A 1 91 ? 7.531 24.625 6.109 1 98.56 91 ASP A C 1
ATOM 738 O O . ASP A 1 91 ? 8.18 25.594 6.516 1 98.56 91 ASP A O 1
ATOM 742 N N . GLU A 1 92 ? 8 23.5 5.586 1 96.62 92 GLU A N 1
ATOM 743 C CA . GLU A 1 92 ? 9.438 23.344 5.395 1 96.62 92 GLU A CA 1
ATOM 744 C C . GLU A 1 92 ? 9.984 24.375 4.41 1 96.62 92 GLU A C 1
ATOM 746 O O . GLU A 1 92 ? 11.125 24.812 4.539 1 96.62 92 GLU A O 1
ATOM 751 N N . PHE A 1 93 ? 9.258 24.781 3.377 1 95.31 93 PHE A N 1
ATOM 752 C CA . PHE A 1 93 ? 9.719 25.703 2.34 1 95.31 93 PHE A CA 1
ATOM 753 C C . PHE A 1 93 ? 9.82 27.125 2.879 1 95.31 93 PHE A C 1
ATOM 755 O O . PHE A 1 93 ? 10.797 27.828 2.611 1 95.31 93 PHE A O 1
ATOM 762 N N . VAL A 1 94 ? 8.797 27.547 3.539 1 96.38 94 VAL A N 1
ATOM 763 C CA . VAL A 1 94 ? 8.758 28.844 4.223 1 96.38 94 VAL A CA 1
ATOM 764 C C . VAL A 1 94 ? 8.164 28.672 5.621 1 96.38 94 VAL A C 1
ATOM 766 O O . VAL A 1 94 ? 6.973 28.391 5.77 1 96.38 94 VAL A O 1
ATOM 769 N N . GLU A 1 95 ? 9.031 28.906 6.648 1 96.31 95 GLU A N 1
ATOM 770 C CA . GLU A 1 95 ? 8.594 28.734 8.031 1 96.31 95 GLU A CA 1
ATOM 771 C C . GLU A 1 95 ? 7.352 29.562 8.328 1 96.31 95 GLU A C 1
ATOM 773 O O . GLU A 1 95 ? 7.301 30.766 8 1 96.31 95 GLU A O 1
ATOM 778 N N . GLY A 1 96 ? 6.332 28.891 8.922 1 96.81 96 GLY A N 1
ATOM 779 C CA . GLY A 1 96 ? 5.098 29.562 9.273 1 96.81 96 GLY A CA 1
ATOM 780 C C . GLY A 1 96 ? 4.062 29.547 8.172 1 96.81 96 GLY A C 1
ATOM 781 O O . GLY A 1 96 ? 2.889 29.844 8.398 1 96.81 96 GLY A O 1
ATOM 782 N N . HIS A 1 97 ? 4.449 29.234 6.984 1 97.75 97 HIS A N 1
ATOM 783 C CA . HIS A 1 97 ? 3.553 29.141 5.836 1 97.75 97 HIS A CA 1
ATOM 784 C C . HIS A 1 97 ? 3.23 27.688 5.492 1 97.75 97 HIS A C 1
ATOM 786 O O . HIS A 1 97 ? 3.889 27.094 4.641 1 97.75 97 HIS A O 1
ATOM 792 N N . TRP A 1 98 ? 2.186 27.266 6.145 1 98.69 98 TRP A N 1
ATOM 793 C CA . TRP A 1 98 ? 1.817 25.875 5.98 1 98.69 98 TRP A CA 1
ATOM 794 C C . TRP A 1 98 ? 1.035 25.656 4.691 1 98.69 98 TRP A C 1
ATOM 796 O O . TRP A 1 98 ? 0.113 26.422 4.383 1 98.69 98 TRP A O 1
ATOM 806 N N . VAL A 1 99 ? 1.45 24.609 3.938 1 98.75 99 VAL A N 1
ATOM 807 C CA . VAL A 1 99 ? 0.763 24.219 2.709 1 98.75 99 VAL A CA 1
ATOM 808 C C . VAL A 1 99 ? 0.506 22.719 2.715 1 98.75 99 VAL A C 1
ATOM 810 O O . VAL A 1 99 ? 1.155 21.969 3.453 1 98.75 99 VAL A O 1
ATOM 813 N N . TRP A 1 100 ? -0.504 22.328 1.962 1 98.75 100 TRP A N 1
ATOM 814 C CA . TRP A 1 100 ? -0.665 20.906 1.623 1 98.75 100 TRP A CA 1
ATOM 815 C C . TRP A 1 100 ? 0.257 20.516 0.473 1 98.75 100 TRP A C 1
ATOM 817 O O . TRP A 1 100 ? 0.188 21.094 -0.612 1 98.75 100 TRP A O 1
ATOM 827 N N . ILE A 1 101 ? 1.058 19.562 0.67 1 97.62 101 ILE A N 1
ATOM 828 C CA . ILE A 1 101 ? 2.145 19.25 -0.254 1 97.62 101 ILE A CA 1
ATOM 829 C C . ILE A 1 101 ? 1.57 18.766 -1.583 1 97.62 101 ILE A C 1
ATOM 831 O O . ILE A 1 101 ? 2.143 19.016 -2.645 1 97.62 101 ILE A O 1
ATOM 835 N N . PRO A 1 102 ? 0.412 18.062 -1.612 1 94.25 102 PRO A N 1
ATOM 836 C CA . PRO A 1 102 ? -0.075 17.578 -2.908 1 94.25 102 PRO A CA 1
ATOM 837 C C . PRO A 1 102 ? -0.478 18.719 -3.844 1 94.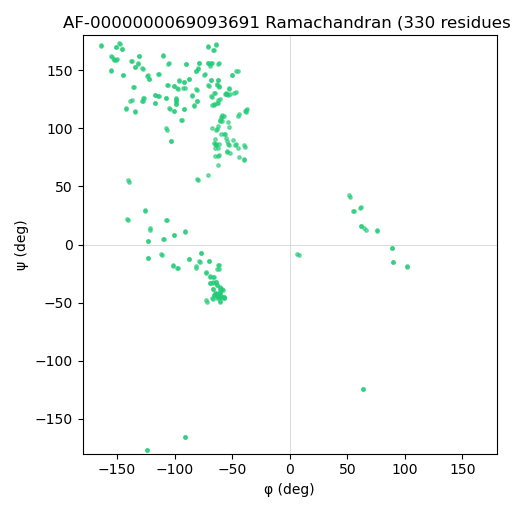25 102 PRO A C 1
ATOM 839 O O . PRO A 1 102 ? -0.381 18.578 -5.066 1 94.25 102 PRO A O 1
ATOM 842 N N . THR A 1 103 ? -0.897 19.844 -3.314 1 95.94 103 THR A N 1
ATOM 843 C CA . THR A 1 103 ? -1.44 20.922 -4.141 1 95.94 103 THR A CA 1
ATOM 844 C C . THR A 1 103 ? -0.667 22.219 -3.924 1 95.94 103 THR A C 1
ATOM 846 O O . THR A 1 103 ? -0.832 23.172 -4.68 1 95.94 103 THR A O 1
ATOM 849 N N . MET A 1 104 ? 0.105 22.25 -2.975 1 97 104 MET A N 1
ATOM 850 C CA . MET A 1 104 ? 0.849 23.438 -2.553 1 97 104 MET A CA 1
ATOM 851 C C . MET A 1 104 ? -0.1 24.547 -2.131 1 97 104 MET A C 1
ATOM 853 O O . MET A 1 104 ? 0.316 25.703 -1.981 1 97 104 MET A O 1
ATOM 857 N N . GLN A 1 105 ? -1.312 24.219 -1.89 1 97.75 105 GLN A N 1
ATOM 858 C CA . GLN A 1 105 ? -2.293 25.203 -1.436 1 97.75 105 GLN A CA 1
ATOM 859 C C . GLN A 1 105 ? -2.148 25.469 0.06 1 97.75 105 GLN A C 1
ATOM 861 O O . GLN A 1 105 ? -1.83 24.562 0.832 1 97.75 105 GLN A O 1
ATOM 866 N N . ARG A 1 106 ? -2.51 26.672 0.462 1 98 106 ARG A N 1
ATOM 867 C CA . ARG A 1 106 ? -2.531 27.031 1.874 1 98 106 ARG A CA 1
ATOM 868 C C . ARG A 1 106 ? -3.664 26.328 2.607 1 98 106 ARG A C 1
ATOM 870 O O . ARG A 1 106 ? -4.664 25.938 1.996 1 98 106 ARG A O 1
ATOM 877 N N . LEU A 1 107 ? -3.449 26.203 3.896 1 98.25 107 LEU A N 1
ATOM 878 C CA . LEU A 1 107 ? -4.477 25.547 4.695 1 98.25 107 LEU A CA 1
ATOM 879 C C . LEU A 1 107 ? -5.742 26.391 4.758 1 98.25 107 LEU A C 1
ATOM 881 O O . LEU A 1 107 ? -5.688 27.578 5.086 1 98.25 107 LEU A O 1
ATOM 885 N N . GLY A 1 108 ? -6.871 25.828 4.422 1 97.19 108 GLY A N 1
ATOM 886 C CA . GLY A 1 108 ? -8.172 26.484 4.562 1 97.19 108 GLY A CA 1
ATOM 887 C C . GLY A 1 108 ? -8.938 26.016 5.785 1 97.19 108 GLY A C 1
ATOM 888 O O . GLY A 1 108 ? -9.906 26.656 6.195 1 97.19 108 GLY A O 1
ATOM 889 N N . PHE A 1 109 ? -8.57 24.984 6.273 1 97.5 109 PHE A N 1
ATOM 890 C CA . PHE A 1 109 ? -9.078 24.328 7.473 1 97.5 109 PHE A CA 1
ATOM 891 C C . PHE A 1 109 ? -7.934 23.828 8.344 1 97.5 109 PHE A C 1
ATOM 893 O O . PHE A 1 109 ? -6.93 23.328 7.828 1 97.5 109 PHE A O 1
ATOM 900 N N . THR A 1 110 ? -8.055 24.078 9.664 1 98.06 110 THR A N 1
ATOM 901 C CA . THR A 1 110 ? -7.027 23.547 10.562 1 98.06 110 THR A CA 1
ATOM 902 C C . THR A 1 110 ? -7.664 22.906 11.789 1 98.06 110 THR A C 1
ATOM 904 O O . THR A 1 110 ? -8.797 23.234 12.156 1 98.06 110 THR A O 1
ATOM 907 N N . ASP A 1 111 ? -6.965 21.922 12.383 1 98.31 111 ASP A N 1
ATOM 908 C CA . ASP A 1 111 ? -7.336 21.312 13.656 1 98.31 111 ASP A CA 1
ATOM 909 C C . ASP A 1 111 ? -6.105 21.062 14.531 1 98.31 111 ASP A C 1
ATOM 911 O O . ASP A 1 111 ? -5.902 19.953 15.016 1 98.31 111 ASP A O 1
ATOM 915 N N . TRP A 1 112 ? -5.344 22.094 14.75 1 98.5 112 TRP A N 1
ATOM 916 C CA . TRP A 1 112 ? -4.117 22.016 15.531 1 98.5 112 TRP A CA 1
ATOM 917 C C . TRP A 1 112 ? -4.43 21.734 17 1 98.5 112 TRP A C 1
ATOM 919 O O . TRP A 1 112 ? -5.383 22.297 17.547 1 98.5 112 TRP A O 1
ATOM 929 N N . SER A 1 113 ? -3.643 20.953 17.594 1 97.31 113 SER A N 1
ATOM 930 C CA . SER A 1 113 ? -3.686 20.859 19.047 1 97.31 113 SER A CA 1
ATOM 931 C C . SER A 1 113 ? -3.346 22.188 19.688 1 97.31 113 SER A C 1
ATOM 933 O O . SER A 1 113 ? -2.627 23.016 19.109 1 97.31 113 SER A O 1
ATOM 935 N N . PRO A 1 114 ? -3.822 22.375 20.906 1 95.38 114 PRO A N 1
ATOM 936 C CA . PRO A 1 114 ? -3.455 23.609 21.594 1 95.38 114 PRO A CA 1
ATOM 937 C C . PRO A 1 114 ? -1.945 23.828 21.672 1 95.38 114 PRO A C 1
ATOM 939 O O . PRO A 1 114 ? -1.206 22.906 22.031 1 95.38 114 PRO A O 1
ATOM 942 N N . GLY A 1 115 ? -1.495 25.031 21.266 1 96.38 115 GLY A N 1
ATOM 943 C CA . GLY A 1 115 ? -0.083 25.375 21.328 1 96.38 115 GLY A CA 1
ATOM 944 C C . GLY A 1 115 ? 0.679 25 20.078 1 96.38 115 GLY A C 1
ATOM 945 O O . GLY A 1 115 ? 1.87 25.297 19.953 1 96.38 115 GLY A O 1
ATOM 946 N N . ASN A 1 116 ? 0.012 24.375 19.156 1 96.94 116 ASN A N 1
ATOM 947 C CA . ASN A 1 116 ? 0.657 23.984 17.906 1 96.94 116 ASN A CA 1
ATOM 948 C C . ASN A 1 116 ? 0.148 24.812 16.719 1 96.94 116 ASN A C 1
ATOM 950 O O . ASN A 1 116 ? -0.941 25.375 16.781 1 96.94 116 ASN A O 1
ATOM 954 N N . PRO A 1 117 ? 0.866 24.812 15.617 1 97.81 117 PRO A N 1
ATOM 955 C CA . PRO A 1 117 ? 2.223 24.281 15.469 1 97.81 117 PRO A CA 1
ATOM 956 C C . PRO A 1 117 ? 3.25 25.062 16.297 1 97.81 117 PRO A C 1
ATOM 958 O O . PRO A 1 117 ? 3.344 26.281 16.188 1 97.81 117 PRO A O 1
ATOM 961 N N . SER A 1 118 ? 4.133 24.406 17.109 1 95.69 118 SER A N 1
ATOM 962 C CA . SER A 1 118 ? 5.008 25.047 18.094 1 95.69 118 SER A CA 1
ATOM 963 C C . SER A 1 118 ? 6.41 25.25 17.516 1 95.69 118 SER A C 1
ATOM 965 O O . SER A 1 118 ? 7.199 26.031 18.062 1 95.69 118 SER A O 1
ATOM 967 N N . ASP A 1 119 ? 6.711 24.469 16.469 1 96.44 119 ASP A N 1
ATOM 968 C CA . ASP A 1 119 ? 8.07 24.469 15.938 1 96.44 119 ASP A CA 1
ATOM 969 C C . ASP A 1 119 ? 9.094 24.234 17.047 1 96.44 119 ASP A C 1
ATOM 971 O O . ASP A 1 119 ? 10.109 24.922 17.109 1 96.44 119 ASP A O 1
ATOM 975 N N . SER A 1 120 ? 8.797 23.328 17.906 1 91.81 120 SER A N 1
ATOM 976 C CA . SER A 1 120 ? 9.703 23.031 19 1 91.81 120 SER A CA 1
ATOM 977 C C . SER A 1 120 ? 11.109 22.719 18.5 1 91.81 120 SER A C 1
ATOM 979 O O . SER A 1 120 ? 11.266 21.984 17.516 1 91.81 120 SER A O 1
ATOM 981 N N . SER A 1 121 ? 12.141 23.391 19.047 1 93.31 121 SER A N 1
ATOM 982 C CA . SER A 1 121 ? 13.547 23.234 18.688 1 93.31 121 SER A CA 1
ATOM 983 C C . SER A 1 121 ? 13.797 23.719 17.266 1 93.31 121 SER A C 1
ATOM 985 O O . SER A 1 121 ? 14.797 23.344 16.641 1 93.31 121 SER A O 1
ATOM 987 N N . SER A 1 122 ? 12.891 24.406 16.656 1 93.81 122 SER A N 1
ATOM 988 C CA . SER A 1 122 ? 12.992 25.031 15.344 1 93.81 122 SER A CA 1
ATOM 989 C C . SER A 1 122 ? 13.219 23.984 14.258 1 93.81 122 SER A C 1
ATOM 991 O O . SER A 1 122 ? 13.969 24.219 13.305 1 93.81 122 SER A O 1
ATOM 993 N N . ASN A 1 123 ? 12.664 22.812 14.477 1 95.62 123 ASN A N 1
ATOM 994 C CA . ASN A 1 123 ? 12.898 21.75 13.508 1 95.62 123 ASN A CA 1
ATOM 995 C C . ASN A 1 123 ? 11.648 20.906 13.281 1 95.62 123 ASN A C 1
ATOM 997 O O . ASN A 1 123 ? 11.734 19.734 12.93 1 95.62 123 ASN A O 1
ATOM 1001 N N . GLU A 1 124 ? 10.453 21.5 13.594 1 98.25 124 GLU A N 1
ATOM 1002 C CA . GLU A 1 124 ? 9.195 20.797 13.336 1 98.25 124 GLU A CA 1
ATOM 1003 C C . GLU A 1 124 ? 8.461 21.422 12.148 1 98.25 124 GLU A C 1
ATOM 1005 O O . GLU A 1 124 ? 7.777 22.438 12.297 1 98.25 124 GLU A O 1
ATOM 1010 N N . ASP A 1 125 ? 8.578 20.797 10.992 1 98.62 125 ASP A N 1
ATOM 1011 C CA . ASP A 1 125 ? 8.062 21.406 9.773 1 98.62 125 ASP A CA 1
ATOM 1012 C C . ASP A 1 125 ? 7.062 20.5 9.07 1 98.62 125 ASP A C 1
ATOM 1014 O O . ASP A 1 125 ? 6.609 20.797 7.965 1 98.62 125 ASP A O 1
ATOM 1018 N N . CYS A 1 126 ? 6.77 19.375 9.664 1 98.88 126 CYS A N 1
ATOM 1019 C CA . CYS A 1 126 ? 5.875 18.406 9.047 1 98.88 126 CYS A CA 1
ATOM 1020 C C . CYS A 1 126 ? 4.695 18.078 9.961 1 98.88 126 CYS A C 1
ATOM 1022 O O . CYS A 1 126 ? 4.84 18.062 11.188 1 98.88 126 CYS A O 1
ATOM 1024 N N . MET A 1 127 ? 3.557 17.844 9.359 1 98.88 127 MET A N 1
ATOM 1025 C CA . MET A 1 127 ? 2.291 17.734 10.086 1 98.88 127 MET A CA 1
ATOM 1026 C C . MET A 1 127 ? 1.94 16.266 10.336 1 98.88 127 MET A C 1
ATOM 1028 O O . MET A 1 127 ? 2.109 15.422 9.453 1 98.88 127 MET A O 1
ATOM 1032 N N . GLU A 1 128 ? 1.533 15.969 11.562 1 98.75 128 GLU A N 1
ATOM 1033 C CA . GLU A 1 128 ? 1.035 14.648 11.938 1 98.75 128 GLU A CA 1
ATOM 1034 C C . GLU A 1 128 ? -0.283 14.758 12.703 1 98.75 128 GLU A C 1
ATOM 1036 O O . GLU A 1 128 ? -0.667 15.844 13.141 1 98.75 128 GLU A O 1
ATOM 1041 N N . ILE A 1 129 ? -0.985 13.703 12.781 1 98.56 129 ILE A N 1
ATOM 1042 C CA . ILE A 1 129 ? -2.088 13.547 13.719 1 98.56 129 ILE A CA 1
ATOM 1043 C C . ILE A 1 129 ? -1.614 12.758 14.945 1 98.56 129 ILE A C 1
ATOM 1045 O O . ILE A 1 129 ? -1.07 11.656 14.805 1 98.56 129 ILE A O 1
ATOM 1049 N N . ILE A 1 130 ? -1.727 13.344 16.062 1 97.88 130 ILE A N 1
ATOM 1050 C CA . ILE A 1 130 ? -1.587 12.617 17.328 1 97.88 130 ILE A CA 1
ATOM 1051 C C . ILE A 1 130 ? -2.912 11.953 17.688 1 97.88 130 ILE A C 1
ATOM 1053 O O . ILE A 1 130 ? -3.922 12.633 17.891 1 97.88 130 ILE A O 1
ATOM 1057 N N . VAL A 1 131 ? -2.83 10.648 17.781 1 96.69 131 VAL A N 1
ATOM 1058 C CA . VAL A 1 131 ? -4.062 9.898 18 1 96.69 131 VAL A CA 1
ATOM 1059 C C . VAL A 1 131 ? -4.285 9.711 19.5 1 96.69 131 VAL A C 1
ATOM 1061 O O . VAL A 1 131 ? -3.477 9.078 20.188 1 96.69 131 VAL A O 1
ATOM 1064 N N . GLY A 1 132 ? -5.398 10.305 19.984 1 95.06 132 GLY A N 1
ATOM 1065 C CA . GLY A 1 132 ? -5.781 10.133 21.375 1 95.06 132 GLY A CA 1
ATOM 1066 C C . GLY A 1 132 ? -6.707 8.953 21.609 1 95.06 132 GLY A C 1
ATOM 1067 O O . GLY A 1 132 ? -6.793 8.055 20.766 1 95.06 132 GLY A O 1
ATOM 1068 N N . HIS A 1 133 ? -7.312 8.914 22.781 1 92.88 133 HIS A N 1
ATOM 1069 C CA . HIS A 1 133 ? -8.227 7.824 23.125 1 92.88 133 HIS A CA 1
ATOM 1070 C C . HIS A 1 133 ? -9.609 8.062 22.547 1 92.88 133 HIS A C 1
ATOM 1072 O O . HIS A 1 133 ? -10.43 7.141 22.484 1 92.88 133 HIS A O 1
ATOM 1078 N N . SER A 1 134 ? -9.828 9.344 22.203 1 92.5 134 SER A N 1
ATOM 1079 C CA . SER A 1 134 ? -11.102 9.766 21.609 1 92.5 134 SER A CA 1
ATOM 1080 C C . SER A 1 134 ? -10.906 10.922 20.641 1 92.5 134 SER A C 1
ATOM 1082 O O . SER A 1 134 ? -9.805 11.445 20.5 1 92.5 134 SER A O 1
ATOM 1084 N N . ALA A 1 135 ? -12.055 11.258 19.938 1 89.31 135 ALA A N 1
ATOM 1085 C CA . ALA A 1 135 ? -11.977 12.328 18.953 1 89.31 135 ALA A CA 1
ATOM 1086 C C . ALA A 1 135 ? -11.523 13.641 19.578 1 89.31 135 ALA A C 1
ATOM 1088 O O . ALA A 1 135 ? -10.641 14.32 19.047 1 89.31 135 ALA A O 1
ATOM 1089 N N . PRO A 1 136 ? -11.938 14 20.797 1 91.12 136 PRO A N 1
ATOM 1090 C CA . PRO A 1 136 ? -11.539 15.273 21.406 1 91.12 136 PRO A CA 1
ATOM 1091 C C . PRO A 1 136 ? -10.07 15.305 21.797 1 91.12 136 PRO A C 1
ATOM 1093 O O . PRO A 1 136 ? -9.508 16.391 22.031 1 91.12 136 PRO A O 1
ATOM 1096 N N . THR A 1 137 ? -9.453 14.164 21.812 1 93.75 137 THR A N 1
ATOM 1097 C CA . THR A 1 137 ? -8.055 14.117 22.203 1 93.75 137 THR A CA 1
ATOM 1098 C C . THR A 1 137 ? -7.164 13.797 21.016 1 93.75 137 THR A C 1
ATOM 1100 O O . THR A 1 137 ? -5.965 13.547 21.172 1 93.75 137 THR A O 1
ATOM 1103 N N . THR A 1 138 ? -7.711 13.719 19.891 1 96.62 138 THR A N 1
ATOM 1104 C CA . THR A 1 138 ? -7.008 13.555 18.625 1 96.62 138 THR A CA 1
ATOM 1105 C C . THR A 1 138 ? -6.852 14.898 17.906 1 96.62 138 THR A C 1
ATOM 1107 O O . THR A 1 138 ? -7.828 15.625 17.734 1 96.62 138 THR A O 1
ATOM 1110 N N . HIS A 1 139 ? -5.543 15.281 17.531 1 97.69 139 HIS A N 1
ATOM 1111 C CA . HIS A 1 139 ? -5.297 16.594 16.953 1 97.69 139 HIS A CA 1
ATOM 1112 C C . HIS A 1 139 ? -4.102 16.562 16 1 97.69 139 HIS A C 1
ATOM 1114 O O . HIS A 1 139 ? -3.352 15.594 15.969 1 97.69 139 HIS A O 1
ATOM 1120 N N . TRP A 1 140 ? -3.994 17.688 15.305 1 98.75 140 TRP A N 1
ATOM 1121 C CA . TRP A 1 140 ? -2.809 17.891 14.477 1 98.75 140 TRP A CA 1
ATOM 1122 C C . TRP A 1 140 ? -1.639 18.391 15.32 1 98.75 140 TRP A C 1
ATOM 1124 O O . TRP A 1 140 ? -1.838 19.062 16.344 1 98.75 140 TRP A O 1
ATOM 1134 N N . ASN A 1 141 ? -0.491 18.031 14.906 1 98.56 141 ASN A N 1
ATOM 1135 C CA . ASN A 1 141 ? 0.76 18.453 15.531 1 98.56 141 ASN A CA 1
ATOM 1136 C C . ASN A 1 141 ? 1.861 18.656 14.492 1 98.56 141 ASN A C 1
ATOM 1138 O O . ASN A 1 141 ? 1.855 18 13.445 1 98.56 141 ASN A O 1
ATOM 1142 N N . ASP A 1 142 ? 2.73 19.609 14.719 1 98.69 142 ASP A N 1
ATOM 1143 C CA . ASP A 1 142 ? 3.953 19.688 13.922 1 98.69 142 ASP A CA 1
ATOM 1144 C C . ASP A 1 142 ? 5.09 18.922 14.602 1 98.69 142 ASP A C 1
ATOM 1146 O O . ASP A 1 142 ? 5.191 18.922 15.836 1 98.69 142 ASP A O 1
ATOM 1150 N N . ASP A 1 143 ? 5.875 18.219 13.812 1 98.5 143 ASP A N 1
ATOM 1151 C CA . ASP A 1 143 ? 6.988 17.453 14.344 1 98.5 143 ASP A CA 1
ATOM 1152 C C . ASP A 1 143 ? 8.164 17.438 13.367 1 98.5 143 ASP A C 1
ATOM 1154 O O . ASP A 1 143 ? 8.078 18 12.281 1 98.5 143 ASP A O 1
ATOM 1158 N N . ASP A 1 144 ? 9.32 16.969 13.859 1 98.69 144 ASP A N 1
ATOM 1159 C CA . ASP A 1 144 ? 10.516 16.812 13.039 1 98.69 144 ASP A CA 1
ATOM 1160 C C . ASP A 1 144 ? 10.273 15.836 11.891 1 98.69 144 ASP A C 1
ATOM 1162 O O . ASP A 1 144 ? 9.93 14.672 12.125 1 98.69 144 ASP A O 1
ATOM 1166 N N . CYS A 1 145 ? 10.531 16.297 10.688 1 98.56 145 CYS A N 1
ATOM 1167 C CA . CYS A 1 145 ? 10.188 15.555 9.477 1 98.56 145 CYS A CA 1
ATOM 1168 C C . CYS A 1 145 ? 10.953 14.242 9.406 1 98.56 145 CYS A C 1
ATOM 1170 O O . CYS A 1 145 ? 10.562 13.32 8.688 1 98.56 145 CYS A O 1
ATOM 1172 N N . SER A 1 146 ? 12.047 14.109 10.109 1 98.12 146 SER A N 1
ATOM 1173 C CA . SER A 1 146 ? 12.938 12.961 9.977 1 98.12 146 SER A CA 1
ATOM 1174 C C . SER A 1 146 ? 12.508 11.812 10.891 1 98.12 146 SER A C 1
ATOM 1176 O O . SER A 1 146 ? 12.992 10.688 10.758 1 98.12 146 SER A O 1
ATOM 1178 N N . LYS A 1 147 ? 11.57 12.125 11.844 1 98.19 147 LYS A N 1
ATOM 1179 C CA . LYS A 1 147 ? 11.078 11.07 12.719 1 98.19 147 LYS A CA 1
ATOM 1180 C C . LYS A 1 147 ? 10.219 10.07 11.953 1 98.19 147 LYS A C 1
ATOM 1182 O O . LYS A 1 147 ? 9.656 10.406 10.906 1 98.19 147 LYS A O 1
ATOM 1187 N N . LYS A 1 148 ? 10.148 8.852 12.484 1 97.88 148 LYS A N 1
ATOM 1188 C CA . LYS A 1 148 ? 9.312 7.832 11.852 1 97.88 148 LYS A CA 1
ATOM 1189 C C . LYS A 1 148 ? 7.914 7.816 12.461 1 97.88 148 LYS A C 1
ATOM 1191 O O . LYS A 1 148 ? 7.758 7.953 13.672 1 97.88 148 LYS A O 1
ATOM 1196 N N . ALA A 1 149 ? 6.961 7.758 11.625 1 98.06 149 ALA A N 1
ATOM 1197 C CA . ALA A 1 149 ? 5.559 7.645 12.008 1 98.06 149 ALA A CA 1
ATOM 1198 C C . ALA A 1 149 ? 4.754 6.898 10.945 1 98.06 149 ALA A C 1
ATOM 1200 O O . ALA A 1 149 ? 5.227 6.715 9.82 1 98.06 149 ALA A O 1
ATOM 1201 N N . ASN A 1 150 ? 3.619 6.375 11.352 1 98 150 ASN A N 1
ATOM 1202 C CA . ASN A 1 150 ? 2.668 5.926 10.344 1 98 150 ASN A CA 1
ATOM 1203 C C . ASN A 1 150 ? 2.162 7.09 9.492 1 98 150 ASN A C 1
ATOM 1205 O O . ASN A 1 150 ? 2.537 8.242 9.727 1 98 150 ASN A O 1
ATOM 1209 N N . PHE A 1 151 ? 1.411 6.742 8.43 1 98.56 151 PHE A N 1
ATOM 1210 C CA . PHE A 1 151 ? 1.011 7.828 7.539 1 98.56 151 PHE A CA 1
ATOM 1211 C C . PHE A 1 151 ? -0.291 7.488 6.824 1 98.56 151 PHE A C 1
ATOM 1213 O O . PHE A 1 151 ? -0.718 6.332 6.816 1 98.56 151 PHE A O 1
ATOM 1220 N N . ILE A 1 152 ? -0.936 8.484 6.367 1 98.75 152 ILE A N 1
ATOM 1221 C CA . ILE A 1 152 ? -2.211 8.359 5.672 1 98.75 152 ILE A CA 1
ATOM 1222 C C . ILE A 1 152 ? -2.062 8.844 4.23 1 98.75 152 ILE A C 1
ATOM 1224 O O . ILE A 1 152 ? -1.627 9.969 3.988 1 98.75 152 ILE A O 1
ATOM 1228 N N . CYS A 1 153 ? -2.357 7.953 3.287 1 98.62 153 CYS A N 1
ATOM 1229 C CA . CYS A 1 153 ? -2.381 8.297 1.869 1 98.62 153 CYS A CA 1
ATOM 1230 C C . CYS A 1 153 ? -3.799 8.617 1.409 1 98.62 153 CYS A C 1
ATOM 1232 O O . CYS A 1 153 ? -4.754 7.961 1.829 1 98.62 153 CYS A O 1
ATOM 1234 N N . GLU A 1 154 ? -3.926 9.57 0.593 1 98.5 154 GLU A N 1
ATOM 1235 C CA . GLU A 1 154 ? -5.152 9.875 -0.138 1 98.5 154 GLU A CA 1
ATOM 1236 C C . GLU A 1 154 ? -4.977 9.641 -1.636 1 98.5 154 GLU A C 1
ATOM 1238 O O . GLU A 1 154 ? -3.996 10.094 -2.229 1 98.5 154 GLU A O 1
ATOM 1243 N N . VAL A 1 155 ? -5.918 8.844 -2.195 1 96.94 155 VAL A N 1
ATOM 1244 C CA . VAL A 1 155 ? -5.914 8.461 -3.604 1 96.94 155 VAL A CA 1
ATOM 1245 C C . VAL A 1 155 ? -7.27 8.781 -4.23 1 96.94 155 VAL A C 1
ATOM 1247 O O . VAL A 1 155 ? -8.312 8.398 -3.695 1 96.94 155 VAL A O 1
ATOM 1250 N N . PRO A 1 156 ? -7.219 9.555 -5.344 1 94.38 156 PRO A N 1
ATOM 1251 C CA . PRO A 1 156 ? -8.508 9.805 -5.988 1 94.38 156 PRO A CA 1
ATOM 1252 C C . PRO A 1 156 ? -9.18 8.531 -6.484 1 94.38 156 PRO A C 1
ATOM 1254 O O . PRO A 1 156 ? -8.5 7.609 -6.941 1 94.38 156 PRO A O 1
ATOM 1257 N N . MET A 1 157 ? -10.461 8.547 -6.305 1 90.38 157 MET A N 1
ATOM 1258 C CA . MET A 1 157 ? -11.203 7.43 -6.887 1 90.38 157 MET A CA 1
ATOM 1259 C C . MET A 1 157 ? -11.133 7.469 -8.414 1 90.38 157 MET A C 1
ATOM 1261 O O . MET A 1 157 ? -11.203 8.547 -9.008 1 90.38 157 MET A O 1
ATOM 1265 N N . LEU A 1 158 ? -10.594 6.418 -9.023 1 71.19 158 LEU A N 1
ATOM 1266 C CA . LEU A 1 158 ? -10.484 6.352 -10.477 1 71.19 158 LEU A CA 1
ATOM 1267 C C . LEU A 1 158 ? -11.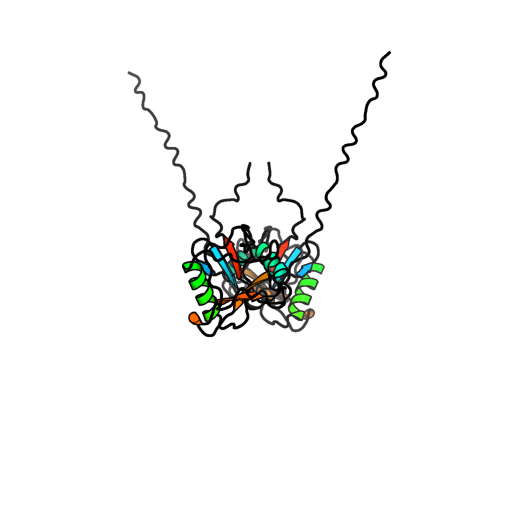867 6.418 -11.125 1 71.19 158 LEU A C 1
ATOM 1269 O O . LEU A 1 158 ? -12.82 5.812 -10.633 1 71.19 158 LEU A O 1
ATOM 1273 N N . ASP A 1 159 ? -12.164 7.625 -11.734 1 61.44 159 ASP A N 1
ATOM 1274 C CA . ASP A 1 159 ? -13.398 7.676 -12.523 1 61.44 159 ASP A CA 1
ATOM 1275 C C . ASP A 1 159 ? -13.32 6.738 -13.727 1 61.44 159 ASP A C 1
ATOM 1277 O O . ASP A 1 159 ? -12.258 6.586 -14.328 1 61.44 159 ASP A O 1
ATOM 1281 N N . GLY A 1 160 ? -13.656 5.469 -13.617 1 53.03 160 GLY A N 1
ATOM 1282 C CA . GLY A 1 160 ? -13.75 4.555 -14.742 1 53.03 160 GLY A CA 1
ATOM 1283 C C . GLY A 1 160 ? -13.273 5.164 -16.047 1 53.03 160 GLY A C 1
ATOM 1284 O O . GLY A 1 160 ? -13.406 4.551 -17.109 1 53.03 160 GLY A O 1
ATOM 1285 N N . SER A 1 161 ? -12.961 6.535 -16.125 1 46.12 161 SER A N 1
ATOM 1286 C CA . SER A 1 161 ? -12.648 7.152 -17.422 1 46.12 161 SER A CA 1
ATOM 1287 C C . SER A 1 161 ? -11.18 6.969 -17.781 1 46.12 161 SER A C 1
ATOM 1289 O O . SER A 1 161 ? -10.312 6.988 -16.891 1 46.12 161 SER A O 1
ATOM 1291 N N . PRO A 1 162 ? -10.812 6.453 -18.969 1 39.5 162 PRO A N 1
ATOM 1292 C CA . PRO A 1 162 ? -9.422 6.312 -19.391 1 39.5 162 PRO A CA 1
ATOM 1293 C C . PRO A 1 162 ? -8.594 7.574 -19.141 1 39.5 162 PRO A C 1
ATOM 1295 O O . PRO A 1 162 ? -9.141 8.68 -19.141 1 39.5 162 PRO A O 1
ATOM 1298 N N . PRO A 1 163 ? -7.402 7.469 -18.531 1 36.41 163 PRO A N 1
ATOM 1299 C CA . PRO A 1 163 ? -6.609 8.695 -18.406 1 36.41 163 PRO A CA 1
ATOM 1300 C C . PRO A 1 163 ? -6.715 9.586 -19.641 1 36.41 163 PRO A C 1
ATOM 1302 O O . PRO A 1 163 ? -6.926 9.086 -20.75 1 36.41 163 PRO A O 1
ATOM 1305 N N . ASN A 1 164 ? -7.254 10.734 -19.469 1 31.39 164 ASN A N 1
ATOM 1306 C CA . ASN A 1 164 ? -7.223 11.664 -20.594 1 31.39 164 ASN A CA 1
ATOM 1307 C C . ASN A 1 164 ? -5.887 11.609 -21.328 1 31.39 164 ASN A C 1
ATOM 1309 O O . ASN A 1 164 ? -4.855 12.016 -20.781 1 31.39 164 ASN A O 1
ATOM 1313 N N . VAL A 1 165 ? -5.594 10.617 -22.078 1 26.08 165 VAL A N 1
ATOM 1314 C CA . VAL A 1 165 ? -4.488 10.758 -23.016 1 26.08 165 VAL A CA 1
ATOM 1315 C C . VAL A 1 165 ? -4.617 12.078 -23.766 1 26.08 165 VAL A C 1
ATOM 1317 O O . VAL A 1 165 ? -5.645 12.352 -24.391 1 26.08 165 VAL A O 1
ATOM 1320 N N . ILE A 1 166 ? -4.09 13.188 -23.188 1 23.75 166 ILE A N 1
ATOM 1321 C CA . ILE A 1 166 ? -3.941 14.328 -24.094 1 23.75 166 ILE A CA 1
ATOM 1322 C C . ILE A 1 166 ? -3.471 13.859 -25.453 1 23.75 166 ILE A C 1
ATOM 1324 O O . ILE A 1 166 ? -2.428 13.211 -25.578 1 23.75 166 ILE A O 1
ATOM 1328 N N . GLY A 1 167 ? -4.359 13.477 -26.297 1 18.31 167 GLY A N 1
ATOM 1329 C CA . GLY A 1 167 ? -4.055 13.531 -27.719 1 18.31 167 GLY A CA 1
ATOM 1330 C C . GLY A 1 167 ? -3.621 14.906 -28.188 1 18.31 167 GLY A C 1
ATOM 1331 O O . GLY A 1 167 ? -4.051 15.922 -27.641 1 18.31 167 GLY A O 1
ATOM 1332 N N . MET B 1 1 ? 39.906 39.844 -47.781 1 34.91 1 MET B N 1
ATOM 1333 C CA . MET B 1 1 ? 40.156 38.438 -47.438 1 34.91 1 MET B CA 1
ATOM 1334 C C . MET B 1 1 ? 39.375 38.031 -46.188 1 34.91 1 MET B C 1
ATOM 1336 O O . MET B 1 1 ? 39.75 38.375 -45.062 1 34.91 1 MET B O 1
ATOM 1340 N N . TRP B 1 2 ? 38 38.156 -46.281 1 49.28 2 TRP B N 1
ATOM 1341 C CA . TRP B 1 2 ? 37.031 37.938 -45.219 1 49.28 2 TRP B CA 1
ATOM 1342 C C . TRP B 1 2 ? 37.062 36.5 -44.75 1 49.28 2 TRP B C 1
ATOM 1344 O O . TRP B 1 2 ? 37 35.562 -45.562 1 49.28 2 TRP B O 1
ATOM 1354 N N . HIS B 1 3 ? 37.781 36.219 -43.562 1 43.44 3 HIS B N 1
ATOM 1355 C CA . HIS B 1 3 ? 37.906 34.969 -42.812 1 43.44 3 HIS B CA 1
ATOM 1356 C C . HIS B 1 3 ? 36.531 34.469 -42.344 1 43.44 3 HIS B C 1
ATOM 1358 O O . HIS B 1 3 ? 35.781 35.219 -41.719 1 43.44 3 HIS B O 1
ATOM 1364 N N . ARG B 1 4 ? 36.094 33.406 -42.938 1 55.62 4 ARG B N 1
ATOM 1365 C CA . ARG B 1 4 ? 34.844 32.688 -42.594 1 55.62 4 ARG B CA 1
ATOM 1366 C C . ARG B 1 4 ? 34.969 31.969 -41.281 1 55.62 4 ARG B C 1
ATOM 1368 O O . ARG B 1 4 ? 35.719 31 -41.156 1 55.62 4 ARG B O 1
ATOM 1375 N N . VAL B 1 5 ? 35.219 32.531 -40.156 1 45.41 5 VAL B N 1
ATOM 1376 C CA . VAL B 1 5 ? 35.219 31.547 -39.094 1 45.41 5 VAL B CA 1
ATOM 1377 C C . VAL B 1 5 ? 33.812 30.969 -38.906 1 45.41 5 VAL B C 1
ATOM 1379 O O . VAL B 1 5 ? 32.844 31.703 -38.906 1 45.41 5 VAL B O 1
ATOM 1382 N N . LEU B 1 6 ? 33.656 29.641 -39.062 1 47.38 6 LEU B N 1
ATOM 1383 C CA . LEU B 1 6 ? 32.625 28.625 -38.812 1 47.38 6 LEU B CA 1
ATOM 1384 C C . LEU B 1 6 ? 32.312 28.516 -37.312 1 47.38 6 LEU B C 1
ATOM 1386 O O . LEU B 1 6 ? 33.188 28.141 -36.531 1 47.38 6 LEU B O 1
ATOM 1390 N N . VAL B 1 7 ? 31.453 29.375 -36.75 1 50 7 VAL B N 1
ATOM 1391 C CA . VAL B 1 7 ? 31.094 29.094 -35.375 1 50 7 VAL B CA 1
ATOM 1392 C C . VAL B 1 7 ? 30.266 27.812 -35.312 1 50 7 VAL B C 1
ATOM 1394 O O . VAL B 1 7 ? 29.203 27.719 -35.938 1 50 7 VAL B O 1
ATOM 1397 N N . LEU B 1 8 ? 30.891 26.672 -34.938 1 47.16 8 LEU B N 1
ATOM 1398 C CA . LEU B 1 8 ? 30.266 25.406 -34.562 1 47.16 8 LEU B CA 1
ATOM 1399 C C . LEU B 1 8 ? 29.328 25.609 -33.375 1 47.16 8 LEU B C 1
ATOM 1401 O O . LEU B 1 8 ? 29.734 26.141 -32.344 1 47.16 8 LEU B O 1
ATOM 1405 N N . TRP B 1 9 ? 27.922 25.594 -33.562 1 50.25 9 TRP B N 1
ATOM 1406 C CA . TRP B 1 9 ? 26.891 25.547 -32.562 1 50.25 9 TRP B CA 1
ATOM 1407 C C . TRP B 1 9 ? 26.938 24.234 -31.781 1 50.25 9 TRP B C 1
ATOM 1409 O O . TRP B 1 9 ? 26.688 23.172 -32.344 1 50.25 9 TRP B O 1
ATOM 1419 N N . ILE B 1 10 ? 27.734 24.094 -30.703 1 45.66 10 ILE B N 1
ATOM 1420 C CA . ILE B 1 10 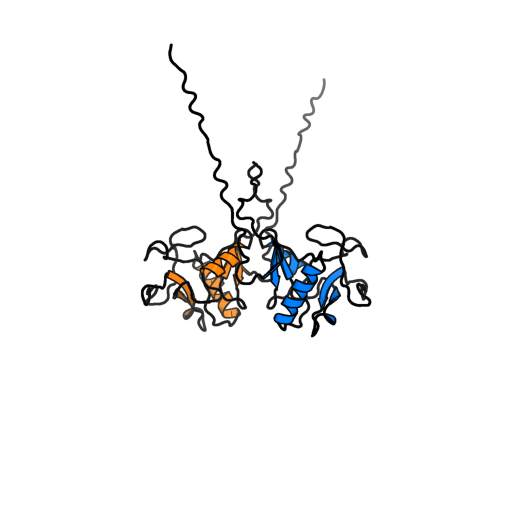? 27.703 22.953 -29.781 1 45.66 10 ILE B CA 1
ATOM 1421 C C . ILE B 1 10 ? 26.359 22.922 -29.047 1 45.66 10 ILE B C 1
ATOM 1423 O O . ILE B 1 10 ? 26.078 23.797 -28.234 1 45.66 10 ILE B O 1
ATOM 1427 N N . THR B 1 11 ? 25.234 22.516 -29.578 1 46.84 11 THR B N 1
ATOM 1428 C CA . THR B 1 11 ? 24.047 22.219 -28.781 1 46.84 11 THR B CA 1
ATOM 1429 C C . THR B 1 11 ? 24.328 21.062 -27.828 1 46.84 11 THR B C 1
ATOM 1431 O O . THR B 1 11 ? 24.5 19.922 -28.266 1 46.84 11 THR B O 1
ATOM 1434 N N . GLY B 1 12 ? 25.031 21.281 -26.781 1 45.31 12 GLY B N 1
ATOM 1435 C CA . GLY B 1 12 ? 25.141 20.234 -25.781 1 45.31 12 GLY B CA 1
ATOM 1436 C C . GLY B 1 12 ? 23.797 19.703 -25.328 1 45.31 12 GLY B C 1
ATOM 1437 O O . GLY B 1 12 ? 22.953 20.453 -24.844 1 45.31 12 GLY B O 1
ATOM 1438 N N . LEU B 1 13 ? 23.344 18.562 -25.812 1 41.81 13 LEU B N 1
ATOM 1439 C CA . LEU B 1 13 ? 22.203 17.812 -25.297 1 41.81 13 LEU B CA 1
ATOM 1440 C C . LEU B 1 13 ? 22.406 17.484 -23.828 1 41.81 13 LEU B C 1
ATOM 1442 O O . LEU B 1 13 ? 23.328 16.734 -23.469 1 41.81 13 LEU B O 1
ATOM 1446 N N . ILE B 1 14 ? 21.922 18.219 -22.797 1 44.53 14 ILE B N 1
ATOM 1447 C CA . ILE B 1 14 ? 21.797 17.938 -21.359 1 44.53 14 ILE B CA 1
ATOM 1448 C C . ILE B 1 14 ? 21.062 16.609 -21.172 1 44.53 14 ILE B C 1
ATOM 1450 O O . ILE B 1 14 ? 19.891 16.484 -21.516 1 44.53 14 ILE B O 1
ATOM 1454 N N . GLN B 1 15 ? 21.719 15.461 -21.203 1 39.88 15 GLN B N 1
ATOM 1455 C CA . GLN B 1 15 ? 21.141 14.211 -20.734 1 39.88 15 GLN B CA 1
ATOM 1456 C C . GLN B 1 15 ? 20.641 14.344 -19.297 1 39.88 15 GLN B C 1
ATOM 1458 O O . GLN B 1 15 ? 21.422 14.609 -18.375 1 39.88 15 GLN B O 1
ATOM 1463 N N . VAL B 1 16 ? 19.453 14.727 -19.016 1 41.25 16 VAL B N 1
ATOM 1464 C CA . VAL B 1 16 ? 18.781 14.547 -17.734 1 41.25 16 VAL B CA 1
ATOM 1465 C C . VAL B 1 16 ? 18.859 13.078 -17.312 1 41.25 16 VAL B C 1
ATOM 1467 O O . VAL B 1 16 ? 18.312 12.203 -17.984 1 41.25 16 VAL B O 1
ATOM 1470 N N . TYR B 1 17 ? 19.922 12.531 -16.781 1 41.75 17 TYR B N 1
ATOM 1471 C CA . TYR B 1 17 ? 19.938 11.25 -16.078 1 41.75 17 TYR B CA 1
ATOM 1472 C C . TYR B 1 17 ? 18.75 11.156 -15.125 1 41.75 17 TYR B C 1
ATOM 1474 O O . TYR B 1 17 ? 18.719 11.852 -14.109 1 41.75 17 TYR B O 1
ATOM 1482 N N . THR B 1 18 ? 17.578 10.938 -15.562 1 46.75 18 THR B N 1
ATOM 1483 C CA . THR B 1 18 ? 16.531 10.594 -14.609 1 46.75 18 THR B CA 1
ATOM 1484 C C . THR B 1 18 ? 16.953 9.383 -13.766 1 46.75 18 THR B C 1
ATOM 1486 O O . THR B 1 18 ? 17.203 8.305 -14.305 1 46.75 18 THR B O 1
ATOM 1489 N N . ALA B 1 19 ? 17.766 9.523 -12.766 1 50.56 19 ALA B N 1
ATOM 1490 C CA . ALA B 1 19 ? 18.094 8.469 -11.812 1 50.56 19 ALA B CA 1
ATOM 1491 C C . ALA B 1 19 ? 16.859 7.625 -11.484 1 50.56 19 ALA B C 1
ATOM 1493 O O . ALA B 1 19 ? 15.758 8.156 -11.305 1 50.56 19 ALA B O 1
ATOM 1494 N N . GLN B 1 20 ? 16.859 6.293 -11.883 1 56.75 20 GLN B N 1
ATOM 1495 C CA . GLN B 1 20 ? 15.82 5.379 -11.406 1 56.75 20 GLN B CA 1
ATOM 1496 C C . GLN B 1 20 ? 15.57 5.566 -9.914 1 56.75 20 GLN B C 1
ATOM 1498 O O . GLN B 1 20 ? 16.5 5.516 -9.109 1 56.75 20 GLN B O 1
ATOM 1503 N N . GLU B 1 21 ? 14.391 6.07 -9.617 1 73.06 21 GLU B N 1
ATOM 1504 C CA . GLU B 1 21 ? 14.086 6.301 -8.211 1 73.06 21 GLU B CA 1
ATOM 1505 C C . GLU B 1 21 ? 14.078 4.988 -7.43 1 73.06 21 GLU B C 1
ATOM 1507 O O . GLU B 1 21 ? 13.609 3.965 -7.926 1 73.06 21 GLU B O 1
ATOM 1512 N N . ALA B 1 22 ? 14.938 4.91 -6.402 1 86.25 22 ALA B N 1
ATOM 1513 C CA . ALA B 1 22 ? 14.875 3.818 -5.438 1 86.25 22 ALA B CA 1
ATOM 1514 C C . ALA B 1 22 ? 13.43 3.553 -5.008 1 86.25 22 ALA B C 1
ATOM 1516 O O . ALA B 1 22 ? 12.578 4.434 -5.105 1 86.25 22 ALA B O 1
ATOM 1517 N N . CYS B 1 23 ? 13.18 2.227 -4.676 1 94.5 23 CYS B N 1
ATOM 1518 C CA . CYS B 1 23 ? 11.867 1.914 -4.121 1 94.5 23 CYS B CA 1
ATOM 1519 C C . CYS B 1 23 ? 11.633 2.666 -2.812 1 94.5 23 CYS B C 1
ATOM 1521 O O . CYS B 1 23 ? 12.547 2.793 -1.996 1 94.5 23 CYS B O 1
ATOM 1523 N N . PRO B 1 24 ? 10.508 3.205 -2.658 1 89.75 24 PRO B N 1
ATOM 1524 C CA . PRO B 1 24 ? 10.242 3.869 -1.38 1 89.75 24 PRO B CA 1
ATOM 1525 C C . PRO B 1 24 ? 10.195 2.893 -0.208 1 89.75 24 PRO B C 1
ATOM 1527 O O . PRO B 1 24 ? 10.156 1.678 -0.413 1 89.75 24 PRO B O 1
ATOM 1530 N N . GLU B 1 25 ? 10.219 3.461 1.024 1 91.12 25 GLU B N 1
ATOM 1531 C CA . GLU B 1 25 ? 10.055 2.635 2.217 1 91.12 25 GLU B CA 1
ATOM 1532 C C . GLU B 1 25 ? 8.797 1.776 2.119 1 91.12 25 GLU B C 1
ATOM 1534 O O . GLU B 1 25 ? 7.75 2.244 1.658 1 91.12 25 GLU B O 1
ATOM 1539 N N . GLY B 1 26 ? 8.992 0.498 2.467 1 93.38 26 GLY B N 1
ATOM 1540 C CA . GLY B 1 26 ? 7.875 -0.435 2.432 1 93.38 26 GLY B CA 1
ATOM 1541 C C . GLY B 1 26 ? 7.895 -1.34 1.214 1 93.38 26 GLY B C 1
ATOM 1542 O O . GLY B 1 26 ? 7.184 -2.348 1.173 1 93.38 26 GLY B O 1
ATOM 1543 N N . PHE B 1 27 ? 8.648 -0.843 0.26 1 96.19 27 PHE B N 1
ATOM 1544 C CA . PHE B 1 27 ? 8.867 -1.671 -0.919 1 96.19 27 PHE B CA 1
ATOM 1545 C C . PHE B 1 27 ? 10.273 -2.258 -0.913 1 96.19 27 PHE B C 1
ATOM 1547 O O . PHE B 1 27 ? 11.195 -1.68 -0.326 1 96.19 27 PHE B O 1
ATOM 1554 N N . PHE B 1 28 ? 10.422 -3.416 -1.642 1 97.06 28 PHE B N 1
ATOM 1555 C CA . PHE B 1 28 ? 11.719 -4.066 -1.786 1 97.06 28 PHE B CA 1
ATOM 1556 C C . PHE B 1 28 ? 12.094 -4.199 -3.256 1 97.06 28 PHE B C 1
ATOM 1558 O O . PHE B 1 28 ? 11.25 -4.535 -4.09 1 97.06 28 PHE B O 1
ATOM 1565 N N . GLN B 1 29 ? 13.359 -4.012 -3.484 1 96.44 29 GLN B N 1
ATOM 1566 C CA . GLN B 1 29 ? 13.781 -3.908 -4.879 1 96.44 29 GLN B CA 1
ATOM 1567 C C . GLN B 1 29 ? 14.383 -5.223 -5.367 1 96.44 29 GLN B C 1
ATOM 1569 O O . GLN B 1 29 ?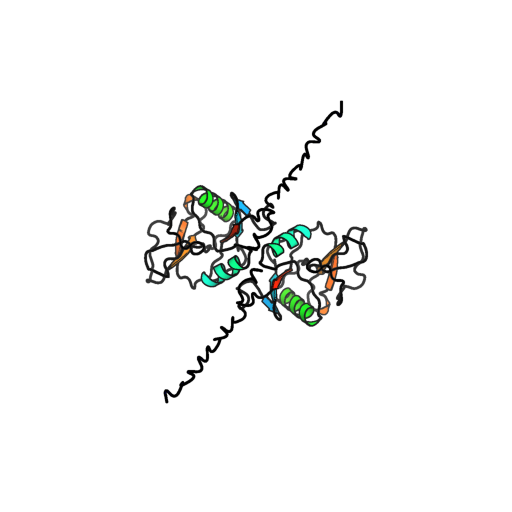 15.141 -5.871 -4.645 1 96.44 29 GLN B O 1
ATOM 1574 N N . HIS B 1 30 ? 14.023 -5.637 -6.574 1 97.75 30 HIS B N 1
ATOM 1575 C CA . HIS B 1 30 ? 14.688 -6.66 -7.379 1 97.75 30 HIS B CA 1
ATOM 1576 C C . HIS B 1 30 ? 14.68 -6.289 -8.859 1 97.75 30 HIS B C 1
ATOM 1578 O O . HIS B 1 30 ? 13.617 -6.102 -9.453 1 97.75 30 HIS B O 1
ATOM 1584 N N . GLY B 1 31 ? 15.898 -6.117 -9.352 1 95.19 31 GLY B N 1
ATOM 1585 C CA . GLY B 1 31 ? 15.953 -5.648 -10.727 1 95.19 31 GLY B CA 1
ATOM 1586 C C . GLY B 1 31 ? 15.352 -4.27 -10.914 1 95.19 31 GLY B C 1
ATOM 1587 O O . GLY B 1 31 ? 15.711 -3.326 -10.203 1 95.19 31 GLY B O 1
ATOM 1588 N N . THR B 1 32 ? 14.352 -4.152 -11.844 1 95 32 THR B N 1
ATOM 1589 C CA . THR B 1 32 ? 13.758 -2.863 -12.172 1 95 32 THR B CA 1
ATOM 1590 C C . THR B 1 32 ? 12.352 -2.752 -11.578 1 95 32 THR B C 1
ATOM 1592 O O . THR B 1 32 ? 11.531 -1.966 -12.055 1 95 32 THR B O 1
ATOM 1595 N N . SER B 1 33 ? 12.102 -3.574 -10.562 1 96.62 33 SER B N 1
ATOM 1596 C CA . SER B 1 33 ? 10.773 -3.564 -9.961 1 96.62 33 SER B CA 1
ATOM 1597 C C . SER B 1 33 ? 10.852 -3.383 -8.445 1 96.62 33 SER B C 1
ATOM 1599 O O . SER B 1 33 ? 11.875 -3.697 -7.836 1 96.62 33 SER B O 1
ATOM 1601 N N . CYS B 1 34 ? 9.82 -2.785 -7.898 1 97.44 34 CYS B N 1
ATOM 1602 C CA . CYS B 1 34 ? 9.578 -2.697 -6.465 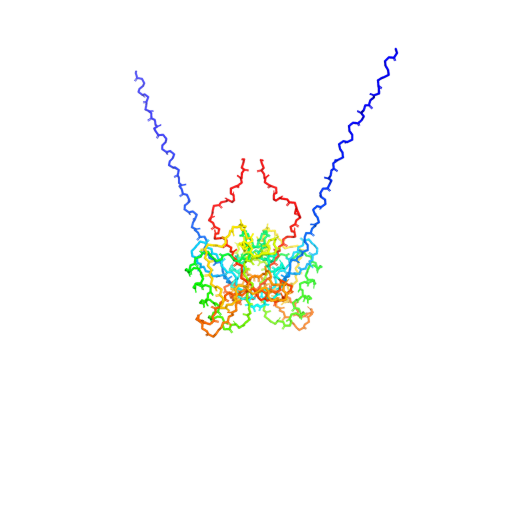1 97.44 34 CYS B CA 1
ATOM 1603 C C . CYS B 1 34 ? 8.453 -3.641 -6.043 1 97.44 34 CYS B C 1
ATOM 1605 O O . CYS B 1 34 ? 7.449 -3.766 -6.742 1 97.44 34 CYS B O 1
ATOM 1607 N N . TYR B 1 35 ? 8.664 -4.309 -4.941 1 98.31 35 TYR B N 1
ATOM 1608 C CA . TYR B 1 35 ? 7.719 -5.312 -4.461 1 98.31 35 TYR B CA 1
ATOM 1609 C C . TYR B 1 35 ? 7.137 -4.914 -3.109 1 98.31 35 TYR B C 1
ATOM 1611 O O . TYR B 1 35 ? 7.871 -4.484 -2.213 1 98.31 35 TYR B O 1
ATOM 1619 N N . PHE B 1 36 ? 5.848 -4.938 -3.016 1 97.75 36 PHE B N 1
ATOM 1620 C CA . PHE B 1 36 ? 5.141 -4.707 -1.761 1 97.75 36 PHE B CA 1
ATOM 1621 C C . PHE B 1 36 ? 4.551 -6.004 -1.224 1 97.75 36 PHE B C 1
ATOM 1623 O O . PHE B 1 36 ? 3.861 -6.723 -1.947 1 97.75 36 PHE B O 1
ATOM 1630 N N . PHE B 1 37 ? 4.859 -6.34 0.027 1 97.5 37 PHE B N 1
ATOM 1631 C CA . PHE B 1 37 ? 4.32 -7.5 0.723 1 97.5 37 PHE B CA 1
ATOM 1632 C C . PHE B 1 37 ? 3.264 -7.082 1.737 1 97.5 37 PHE B C 1
ATOM 1634 O O . PHE B 1 37 ? 3.561 -6.352 2.686 1 97.5 37 PHE B O 1
ATOM 1641 N N . SER B 1 38 ? 1.966 -7.559 1.525 1 95.06 38 SER B N 1
ATOM 1642 C CA . SER B 1 38 ? 0.839 -7.105 2.334 1 95.06 38 SER B CA 1
ATOM 1643 C C . SER B 1 38 ? 0.792 -7.832 3.674 1 95.06 38 SER B C 1
ATOM 1645 O O . SER B 1 38 ? -0.25 -8.367 4.062 1 95.06 38 SER B O 1
ATOM 1647 N N . SER B 1 39 ? 1.699 -7.883 4.539 1 87.25 39 SER B N 1
ATOM 1648 C CA . SER B 1 39 ? 1.774 -8.688 5.754 1 87.25 39 SER B CA 1
ATOM 1649 C C . SER B 1 39 ? 0.649 -8.336 6.719 1 87.25 39 SER B C 1
ATOM 1651 O O . SER B 1 39 ? 0.281 -9.148 7.574 1 87.25 39 SER B O 1
ATOM 1653 N N . HIS B 1 40 ? -0.036 -7.176 6.582 1 86.94 40 HIS B N 1
ATOM 1654 C CA . HIS B 1 40 ? -1.065 -6.805 7.547 1 86.94 40 HIS B CA 1
ATOM 1655 C C . HIS B 1 40 ? -2.416 -6.613 6.863 1 86.94 40 HIS B C 1
ATOM 1657 O O . HIS B 1 40 ? -3.316 -5.984 7.426 1 86.94 40 HIS B O 1
ATOM 1663 N N . LEU B 1 41 ? -2.471 -7.039 5.691 1 93.06 41 LEU B N 1
ATOM 1664 C CA . LEU B 1 41 ? -3.686 -6.934 4.891 1 93.06 41 LEU B CA 1
ATOM 1665 C C . LEU B 1 41 ? -3.943 -8.227 4.117 1 93.06 41 LEU B C 1
ATOM 1667 O O . LEU B 1 41 ? -3.068 -8.703 3.395 1 93.06 41 LEU B O 1
ATOM 1671 N N . ALA B 1 42 ? -5.086 -8.773 4.32 1 96.25 42 ALA B N 1
ATOM 1672 C CA . ALA B 1 42 ? -5.531 -9.945 3.566 1 96.25 42 ALA B CA 1
ATOM 1673 C C . ALA B 1 42 ? -6.73 -9.609 2.688 1 96.25 42 ALA B C 1
ATOM 1675 O O . ALA B 1 42 ? -7.539 -8.742 3.033 1 96.25 42 ALA B O 1
ATOM 1676 N N . ALA B 1 43 ? -6.848 -10.227 1.528 1 97.62 43 ALA B N 1
ATOM 1677 C CA . ALA B 1 43 ? -7.941 -10.039 0.575 1 97.62 43 ALA B CA 1
ATOM 1678 C C . ALA B 1 43 ? -8.109 -11.273 -0.305 1 97.62 43 ALA B C 1
ATOM 1680 O O . ALA B 1 43 ? -7.254 -12.164 -0.313 1 97.62 43 ALA B O 1
ATOM 1681 N N . ASP B 1 44 ? -9.203 -11.367 -0.893 1 98 44 ASP B N 1
ATOM 1682 C CA . ASP B 1 44 ? -9.297 -12.398 -1.926 1 98 44 ASP B CA 1
ATOM 1683 C C . ASP B 1 44 ? -8.469 -12.016 -3.152 1 98 44 ASP B C 1
ATOM 1685 O O . ASP B 1 44 ? -7.938 -10.906 -3.23 1 98 44 ASP B O 1
ATOM 1689 N N . TRP B 1 45 ? -8.352 -12.953 -4.008 1 98.56 45 TRP B N 1
ATOM 1690 C CA . TRP B 1 45 ? -7.387 -12.797 -5.094 1 98.56 45 TRP B CA 1
ATOM 1691 C C . TRP B 1 45 ? -7.73 -11.586 -5.953 1 98.56 45 TRP B C 1
ATOM 1693 O O . TRP B 1 45 ? -6.844 -10.82 -6.34 1 98.56 45 TRP B O 1
ATOM 1703 N N . ILE B 1 46 ? -9.039 -11.391 -6.234 1 97.19 46 ILE B N 1
ATOM 1704 C CA . ILE B 1 46 ? -9.492 -10.297 -7.086 1 97.19 46 ILE B CA 1
ATOM 1705 C C . ILE B 1 46 ? -9.234 -8.961 -6.391 1 97.19 46 ILE B C 1
ATOM 1707 O O . ILE B 1 46 ? -8.688 -8.031 -6.988 1 97.19 46 ILE B O 1
ATOM 1711 N N . GLU B 1 47 ? -9.578 -8.844 -5.145 1 96.5 47 GLU B N 1
ATOM 1712 C CA . GLU B 1 47 ? -9.367 -7.625 -4.375 1 96.5 47 GLU B CA 1
ATOM 1713 C C . GLU B 1 47 ? -7.887 -7.34 -4.172 1 96.5 47 GLU B C 1
ATOM 1715 O O . GLU B 1 47 ? -7.465 -6.18 -4.16 1 96.5 47 GLU B O 1
ATOM 1720 N N . ALA B 1 48 ? -7.117 -8.391 -3.957 1 98.12 48 ALA B N 1
ATOM 1721 C CA . ALA B 1 48 ? -5.668 -8.234 -3.859 1 98.12 48 ALA B CA 1
ATOM 1722 C C . ALA B 1 48 ? -5.102 -7.582 -5.117 1 98.12 48 ALA B C 1
ATOM 1724 O O . ALA B 1 48 ? -4.297 -6.652 -5.031 1 98.12 48 ALA B O 1
ATOM 1725 N N . GLY B 1 49 ? -5.566 -8.07 -6.242 1 98.06 49 GLY B N 1
ATOM 1726 C CA . GLY B 1 49 ? -5.168 -7.445 -7.496 1 98.06 49 GLY B CA 1
ATOM 1727 C C . GLY B 1 49 ? -5.59 -5.992 -7.602 1 98.06 49 GLY B C 1
ATOM 1728 O O . GLY B 1 49 ? -4.816 -5.148 -8.062 1 98.06 49 GLY B O 1
ATOM 1729 N N . SER B 1 50 ? -6.797 -5.746 -7.215 1 95 50 SER B N 1
ATOM 1730 C CA . SER B 1 50 ? -7.312 -4.383 -7.258 1 95 50 SER B CA 1
ATOM 1731 C C . SER B 1 50 ? -6.484 -3.449 -6.383 1 95 50 SER B C 1
ATOM 1733 O O . SER B 1 50 ? -6.219 -2.305 -6.758 1 95 50 SER B O 1
ATOM 1735 N N . PHE B 1 51 ? -6.07 -3.936 -5.254 1 95.5 51 PHE B N 1
ATOM 1736 C CA . PHE B 1 51 ? -5.191 -3.154 -4.395 1 95.5 51 PHE B CA 1
ATOM 1737 C C . PHE B 1 51 ? -3.889 -2.824 -5.109 1 95.5 51 PHE B C 1
ATOM 1739 O O . PHE B 1 51 ? -3.475 -1.665 -5.156 1 95.5 51 PHE B O 1
ATOM 1746 N N . CYS B 1 52 ? -3.283 -3.824 -5.695 1 97.75 52 CYS B N 1
ATOM 1747 C CA . CYS B 1 52 ? -1.988 -3.643 -6.344 1 97.75 52 CYS B CA 1
ATOM 1748 C C . CYS B 1 52 ? -2.098 -2.686 -7.523 1 97.75 52 CYS B C 1
ATOM 1750 O O . CYS B 1 52 ? -1.165 -1.93 -7.801 1 97.75 52 CYS B O 1
ATOM 1752 N N . ARG B 1 53 ? -3.18 -2.701 -8.133 1 95.31 53 ARG B N 1
ATOM 1753 C CA . ARG B 1 53 ? -3.352 -1.879 -9.328 1 95.31 53 ARG B CA 1
ATOM 1754 C C . ARG B 1 53 ? -3.584 -0.418 -8.953 1 95.31 53 ARG B C 1
ATOM 1756 O O . ARG B 1 53 ? -3.617 0.451 -9.828 1 95.31 53 ARG B O 1
ATOM 1763 N N . ARG B 1 54 ? -3.73 -0.188 -7.688 1 93.62 54 ARG B N 1
ATOM 1764 C CA . ARG B 1 54 ? -3.773 1.207 -7.258 1 93.62 54 ARG B CA 1
ATOM 1765 C C . ARG B 1 54 ? -2.391 1.847 -7.34 1 93.62 54 ARG B C 1
ATOM 1767 O O . ARG B 1 54 ? -2.271 3.072 -7.406 1 93.62 54 ARG B O 1
ATOM 1774 N N . PHE B 1 55 ? -1.352 1.03 -7.289 1 94.38 55 PHE B N 1
ATOM 1775 C CA . PHE B 1 55 ? -0.015 1.551 -7.551 1 94.38 55 PHE B CA 1
ATOM 1776 C C . PHE B 1 55 ? 0.179 1.819 -9.039 1 94.38 55 PHE B C 1
ATOM 1778 O O . PHE B 1 55 ? -0.288 1.05 -9.883 1 94.38 55 PHE B O 1
ATOM 1785 N N . ASN B 1 56 ? 0.941 2.855 -9.367 1 91.19 56 ASN B N 1
ATOM 1786 C CA . ASN B 1 56 ? 1.276 3.148 -10.758 1 91.19 56 ASN B CA 1
ATOM 1787 C C . ASN B 1 56 ? 1.997 1.978 -11.414 1 91.19 56 ASN B C 1
ATOM 1789 O O . ASN B 1 56 ? 3.133 1.661 -11.062 1 91.19 56 ASN B O 1
ATOM 1793 N N . GLY B 1 57 ? 1.304 1.311 -12.383 1 93.5 57 GLY B N 1
ATOM 1794 C CA . GLY B 1 57 ? 1.886 0.182 -13.086 1 93.5 57 GLY B CA 1
ATOM 1795 C C . GLY B 1 57 ? 1.916 -1.09 -12.266 1 93.5 57 GLY B C 1
ATOM 1796 O O . GLY B 1 57 ? 2.584 -2.059 -12.633 1 93.5 57 GLY B O 1
ATOM 1797 N N . GLY B 1 58 ? 1.205 -1.067 -11.148 1 96.81 58 GLY B N 1
ATOM 1798 C CA . GLY B 1 58 ? 1.297 -2.191 -10.227 1 96.81 58 GLY B CA 1
ATOM 1799 C C . GLY B 1 58 ? 0.272 -3.273 -10.508 1 96.81 58 GLY B C 1
ATOM 1800 O O . GLY B 1 58 ? -0.776 -3.008 -11.094 1 96.81 58 GLY B O 1
ATOM 1801 N N . ASP B 1 59 ? 0.564 -4.484 -10.109 1 97.94 59 ASP B N 1
ATOM 1802 C CA . ASP B 1 59 ? -0.33 -5.637 -10.086 1 97.94 59 ASP B CA 1
ATOM 1803 C C . ASP B 1 59 ? 0.229 -6.746 -9.203 1 97.94 59 ASP B C 1
ATOM 1805 O O . ASP B 1 59 ? 1.325 -6.617 -8.648 1 97.94 59 ASP B O 1
ATOM 1809 N N . LEU B 1 60 ? -0.601 -7.73 -8.984 1 98.81 60 LEU B N 1
ATOM 1810 C CA . LEU B 1 60 ? -0.028 -8.922 -8.367 1 98.81 60 LEU B CA 1
ATOM 1811 C C . LEU B 1 60 ? 1.222 -9.375 -9.117 1 98.81 60 LEU B C 1
ATOM 1813 O O . LEU B 1 60 ? 1.265 -9.328 -10.352 1 98.81 60 LEU B O 1
ATOM 1817 N N . VAL B 1 61 ? 2.184 -9.914 -8.414 1 98.88 61 VAL B N 1
ATOM 1818 C CA . VAL B 1 61 ? 3.504 -10.195 -8.969 1 98.88 61 VAL B CA 1
ATOM 1819 C C . VAL B 1 61 ? 3.414 -11.352 -9.961 1 98.88 61 VAL B C 1
ATOM 1821 O O . VAL B 1 61 ? 2.703 -12.328 -9.711 1 98.88 61 VAL B O 1
ATOM 1824 N N . ALA B 1 62 ? 4.078 -11.203 -11.062 1 98.75 62 ALA B N 1
ATOM 1825 C CA . ALA B 1 62 ? 4.398 -12.281 -11.992 1 98.75 62 ALA B CA 1
ATOM 1826 C C . ALA B 1 62 ? 5.836 -12.758 -11.805 1 98.75 62 ALA B C 1
ATOM 1828 O O . ALA B 1 62 ? 6.781 -11.992 -12.031 1 98.75 62 ALA B O 1
ATOM 1829 N N . ILE B 1 63 ? 6 -13.977 -11.383 1 98.56 63 ILE B N 1
ATOM 1830 C CA . ILE B 1 63 ? 7.332 -14.508 -11.133 1 98.56 63 ILE B CA 1
ATOM 1831 C C . ILE B 1 63 ? 7.828 -15.258 -12.367 1 98.56 63 ILE B C 1
ATOM 1833 O O . ILE B 1 63 ? 7.457 -16.406 -12.602 1 98.56 63 ILE B O 1
ATOM 1837 N N . GLU B 1 64 ? 8.789 -14.594 -13.023 1 97.56 64 GLU B N 1
ATOM 1838 C CA . GLU B 1 64 ? 9.109 -15.117 -14.352 1 97.56 64 GLU B CA 1
ATOM 1839 C C . GLU B 1 64 ? 10.508 -15.742 -14.375 1 97.56 64 GLU B C 1
ATOM 1841 O O . GLU B 1 64 ? 10.906 -16.344 -15.367 1 97.56 64 GLU B O 1
ATOM 1846 N N . THR B 1 65 ? 11.297 -15.555 -13.258 1 98 65 THR B N 1
ATOM 1847 C CA . THR B 1 65 ? 12.648 -16.109 -13.227 1 98 65 THR B CA 1
ATOM 1848 C C . THR B 1 65 ? 12.938 -16.75 -11.867 1 98 65 THR B C 1
ATOM 1850 O O . THR B 1 65 ? 12.297 -16.406 -10.867 1 98 65 THR B O 1
ATOM 1853 N N . GLN B 1 66 ?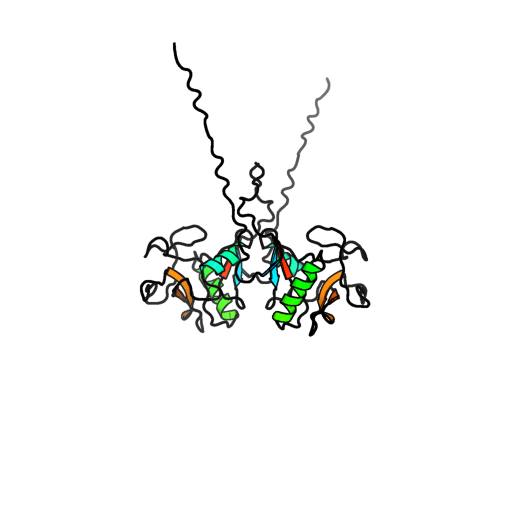 13.898 -17.641 -11.898 1 97.88 66 GLN B N 1
ATOM 1854 C CA . GLN B 1 66 ? 14.359 -18.266 -10.656 1 97.88 66 GLN B CA 1
ATOM 1855 C C . GLN B 1 66 ? 14.914 -17.203 -9.695 1 97.88 66 GLN B C 1
ATOM 1857 O O . GLN B 1 66 ? 14.719 -17.297 -8.484 1 97.88 66 GLN B O 1
ATOM 1862 N N . SER B 1 67 ? 15.562 -16.25 -10.258 1 98.5 67 SER B N 1
ATOM 1863 C CA . SER B 1 67 ? 16.125 -15.18 -9.445 1 98.5 67 SER B CA 1
ATOM 1864 C C . SER B 1 67 ? 15.031 -14.414 -8.703 1 98.5 67 SER B C 1
ATOM 1866 O O . SER B 1 67 ? 15.156 -14.141 -7.512 1 98.5 67 SER B O 1
ATOM 1868 N N . GLU B 1 68 ? 14.039 -14.102 -9.414 1 98.44 68 GLU B N 1
ATOM 1869 C CA . GLU B 1 68 ? 12.914 -13.398 -8.812 1 98.44 68 GLU B CA 1
ATOM 1870 C C . GLU B 1 68 ? 12.227 -14.25 -7.75 1 98.44 68 GLU B C 1
ATOM 1872 O O . GLU B 1 68 ? 11.883 -13.758 -6.672 1 98.44 68 GLU B O 1
ATOM 1877 N N . ASN B 1 69 ? 12.055 -15.484 -8.039 1 98.56 69 ASN B N 1
ATOM 1878 C CA . ASN B 1 69 ? 11.469 -16.422 -7.094 1 98.56 69 ASN B CA 1
ATOM 1879 C C . ASN B 1 69 ? 12.281 -16.516 -5.805 1 98.56 69 ASN B C 1
ATOM 1881 O O . ASN B 1 69 ? 11.719 -16.469 -4.707 1 98.56 69 ASN B O 1
ATOM 1885 N N . THR B 1 70 ? 13.539 -16.609 -5.926 1 98.19 70 THR B N 1
ATOM 1886 C CA . THR B 1 70 ? 14.445 -16.688 -4.785 1 98.19 70 THR B CA 1
ATOM 1887 C C . THR B 1 70 ? 14.375 -15.422 -3.949 1 98.19 70 THR B C 1
ATOM 1889 O O . THR B 1 70 ? 14.312 -15.484 -2.719 1 98.19 70 THR B O 1
ATOM 1892 N N . PHE B 1 71 ? 14.383 -14.328 -4.648 1 98.38 71 PHE B N 1
ATOM 1893 C CA . PHE B 1 71 ? 14.266 -13.039 -3.969 1 98.38 71 PHE B CA 1
ATOM 1894 C C . PHE B 1 71 ? 12.992 -12.977 -3.133 1 98.38 71 PHE B C 1
ATOM 1896 O O . PHE B 1 71 ? 13.031 -12.586 -1.966 1 98.38 71 PHE B O 1
ATOM 1903 N N . ILE B 1 72 ? 11.867 -13.398 -3.707 1 98.44 72 ILE B N 1
ATOM 1904 C CA . ILE B 1 72 ? 10.562 -13.336 -3.047 1 98.44 72 ILE B CA 1
ATOM 1905 C C . ILE B 1 72 ? 10.555 -14.273 -1.843 1 98.44 72 ILE B C 1
ATOM 1907 O O . ILE B 1 72 ? 10.125 -13.891 -0.753 1 98.44 72 ILE B O 1
ATOM 1911 N N . TYR B 1 73 ? 11.086 -15.477 -2 1 97.88 73 TYR B N 1
ATOM 1912 C CA . TYR B 1 73 ? 11.141 -16.422 -0.892 1 97.88 73 TYR B CA 1
ATOM 1913 C C . TYR B 1 73 ? 11.969 -15.859 0.258 1 97.88 73 TYR B C 1
ATOM 1915 O O . TYR B 1 73 ? 11.586 -15.977 1.424 1 97.88 73 TYR B O 1
ATOM 1923 N N . GLN B 1 74 ? 13.055 -15.289 -0.082 1 97.25 74 GLN B N 1
ATOM 1924 C CA . GLN B 1 74 ? 13.922 -14.727 0.954 1 97.25 74 GLN B CA 1
ATOM 1925 C C . GLN B 1 74 ? 13.195 -13.641 1.739 1 97.25 74 GLN B C 1
ATOM 1927 O O . GLN B 1 74 ? 13.266 -13.602 2.971 1 97.25 74 GLN B O 1
ATOM 1932 N N . GLN B 1 75 ? 12.5 -12.781 1.014 1 96.75 75 GLN B N 1
ATOM 1933 C CA . GLN B 1 75 ? 11.781 -11.703 1.688 1 96.75 75 GLN B CA 1
ATOM 1934 C C . GLN B 1 75 ? 10.672 -12.266 2.578 1 96.75 75 GLN B C 1
ATOM 1936 O O . GLN B 1 75 ? 10.5 -11.82 3.713 1 96.75 75 GLN B O 1
ATOM 1941 N N . LEU B 1 76 ? 9.969 -13.242 2.115 1 97.06 76 LEU B N 1
ATOM 1942 C CA . LEU B 1 76 ? 8.883 -13.852 2.879 1 97.06 76 LEU B CA 1
ATOM 1943 C C . LEU B 1 76 ? 9.414 -14.508 4.148 1 97.06 76 LEU B C 1
ATOM 1945 O O . LEU B 1 76 ? 8.805 -14.391 5.215 1 97.06 76 LEU B O 1
ATOM 1949 N N . LEU B 1 77 ? 10.508 -15.195 4.035 1 95.75 77 LEU B N 1
ATOM 1950 C CA . LEU B 1 77 ? 11.086 -15.898 5.176 1 95.75 77 LEU B CA 1
ATOM 1951 C C . LEU B 1 77 ? 11.641 -14.906 6.199 1 95.75 77 LEU B C 1
ATOM 1953 O O . LEU B 1 77 ? 11.555 -15.148 7.406 1 95.75 77 LEU B O 1
ATOM 1957 N N . LEU B 1 78 ? 12.133 -13.789 5.734 1 94.38 78 LEU B N 1
ATOM 1958 C CA . LEU B 1 78 ? 12.656 -12.758 6.625 1 94.38 78 LEU B CA 1
ATOM 1959 C C . LEU B 1 78 ? 11.531 -12.102 7.422 1 94.38 78 LEU B C 1
ATOM 1961 O O . LEU B 1 78 ? 11.742 -11.656 8.547 1 94.38 78 LEU B O 1
ATOM 1965 N N . MET B 1 79 ? 10.352 -12.094 6.867 1 91.44 79 MET B N 1
ATOM 1966 C CA . MET B 1 79 ? 9.211 -11.445 7.512 1 91.44 79 MET B CA 1
ATOM 1967 C C . MET B 1 79 ? 8.641 -12.328 8.617 1 91.44 79 MET B C 1
ATOM 1969 O O . MET B 1 79 ? 7.867 -11.867 9.453 1 91.44 79 MET B O 1
ATOM 1973 N N . HIS B 1 80 ? 8.992 -13.57 8.672 1 84.75 80 HIS B N 1
ATOM 1974 C CA . HIS B 1 80 ? 8.531 -14.531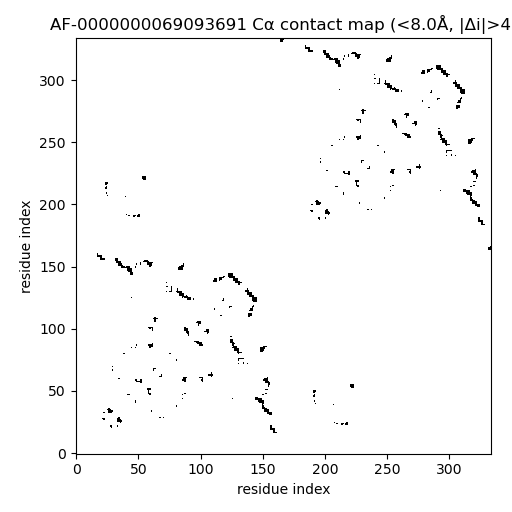 9.664 1 84.75 80 HIS B CA 1
ATOM 1975 C C . HIS B 1 80 ? 7.008 -14.602 9.695 1 84.75 80 HIS B C 1
ATOM 1977 O O . HIS B 1 80 ? 6.406 -14.703 10.766 1 84.75 80 HIS B O 1
ATOM 1983 N N . ASP B 1 81 ? 6.461 -14.336 8.609 1 79.81 81 ASP B N 1
ATOM 1984 C CA . ASP B 1 81 ? 5.02 -14.461 8.422 1 79.81 81 ASP B CA 1
ATOM 1985 C C . ASP B 1 81 ? 4.664 -15.766 7.727 1 79.81 81 ASP B C 1
ATOM 1987 O O . ASP B 1 81 ? 5.152 -16.047 6.629 1 79.81 81 ASP B O 1
ATOM 1991 N N . HIS B 1 82 ? 3.834 -16.547 8.359 1 85 82 HIS B N 1
ATOM 1992 C CA . HIS B 1 82 ? 3.561 -17.875 7.816 1 85 82 HIS B CA 1
ATOM 1993 C C . HIS B 1 82 ? 2.229 -17.891 7.07 1 85 82 HIS B C 1
ATOM 1995 O O . HIS B 1 82 ? 1.725 -18.969 6.73 1 85 82 HIS B O 1
ATOM 2001 N N . ASN B 1 83 ? 1.67 -16.75 6.91 1 93.25 83 ASN B N 1
ATOM 2002 C CA . ASN B 1 83 ? 0.488 -16.672 6.059 1 93.25 83 ASN B CA 1
ATOM 2003 C C . ASN B 1 83 ? 0.83 -16.953 4.598 1 93.25 83 ASN B C 1
ATOM 2005 O O . ASN B 1 83 ? 1.997 -16.906 4.207 1 93.25 83 ASN B O 1
ATOM 2009 N N . ASN B 1 84 ? -0.172 -17.391 3.801 1 97.12 84 ASN B N 1
ATOM 2010 C CA . ASN B 1 84 ? 0.008 -17.531 2.357 1 97.12 84 ASN B CA 1
ATOM 2011 C C . ASN B 1 84 ? -0.093 -16.172 1.651 1 97.12 84 ASN B C 1
ATOM 2013 O O . ASN B 1 84 ? -0.684 -15.234 2.182 1 97.12 84 ASN B O 1
ATOM 2017 N N . PHE B 1 85 ? 0.506 -16.141 0.516 1 98.69 85 PHE B N 1
ATOM 2018 C CA . PHE B 1 85 ? 0.517 -14.898 -0.248 1 98.69 85 PHE B CA 1
ATOM 2019 C C . PHE B 1 85 ? 0.031 -15.133 -1.674 1 98.69 85 PHE B C 1
ATOM 2021 O O . PHE B 1 85 ? 0.609 -15.945 -2.406 1 98.69 85 PHE B O 1
ATOM 2028 N N . TRP B 1 86 ? -1.019 -14.375 -2.02 1 98.88 86 TRP B N 1
ATOM 2029 C CA . TRP B 1 86 ? -1.446 -14.391 -3.414 1 98.88 86 TRP B CA 1
ATOM 2030 C C . TRP B 1 86 ? -0.354 -13.836 -4.324 1 98.88 86 TRP B C 1
ATOM 2032 O O . TRP B 1 86 ? 0.307 -12.852 -3.982 1 98.88 86 TRP B O 1
ATOM 2042 N N . ILE B 1 87 ? -0.141 -14.484 -5.473 1 98.94 87 ILE B N 1
ATOM 2043 C CA . ILE B 1 87 ? 0.64 -13.938 -6.582 1 98.94 87 ILE B CA 1
ATOM 2044 C C . ILE B 1 87 ? -0.202 -13.938 -7.855 1 98.94 87 ILE B C 1
ATOM 2046 O O . ILE B 1 87 ? -1.371 -14.336 -7.832 1 98.94 87 ILE B O 1
ATOM 2050 N N . GLY B 1 88 ? 0.25 -13.562 -9.016 1 98.88 88 GLY B N 1
ATOM 2051 C CA . GLY B 1 88 ? -0.554 -13.102 -10.141 1 98.88 88 GLY B CA 1
ATOM 2052 C C . GLY B 1 88 ? -0.959 -14.227 -11.078 1 98.88 88 GLY B C 1
ATOM 2053 O O . GLY B 1 88 ? -1.494 -13.969 -12.164 1 98.88 88 GLY B O 1
ATOM 2054 N N . GLY B 1 89 ? -0.771 -15.43 -10.695 1 98.88 89 GLY B N 1
ATOM 2055 C CA . GLY B 1 89 ? -1.104 -16.531 -11.586 1 98.88 89 GLY B CA 1
ATOM 2056 C C . GLY B 1 89 ? -2.549 -16.984 -11.469 1 98.88 89 GLY B C 1
ATOM 2057 O O . GLY B 1 89 ? -3.115 -16.984 -10.375 1 98.88 89 GLY B O 1
ATOM 2058 N N . THR B 1 90 ? -3.186 -17.359 -12.656 1 98.81 90 THR B N 1
ATOM 2059 C CA . THR B 1 90 ? -4.555 -17.859 -12.648 1 98.81 90 THR B CA 1
ATOM 2060 C C . THR B 1 90 ? -4.816 -18.734 -13.875 1 98.81 90 THR B C 1
ATOM 2062 O O . THR B 1 90 ? -4.184 -18.562 -14.914 1 98.81 90 THR B O 1
ATOM 2065 N N . ASP B 1 91 ? -5.66 -19.672 -13.734 1 98.56 91 ASP B N 1
ATOM 2066 C CA . ASP B 1 91 ? -6.215 -20.391 -14.875 1 98.56 91 ASP B CA 1
ATOM 2067 C C . ASP B 1 91 ? -7.742 -20.359 -14.859 1 98.56 91 ASP B C 1
ATOM 2069 O O . ASP B 1 91 ? -8.391 -21.312 -15.312 1 98.56 91 ASP B O 1
ATOM 2073 N N . GLU B 1 92 ? -8.219 -19.266 -14.273 1 96.75 92 GLU B N 1
ATOM 2074 C CA . GLU B 1 92 ? -9.664 -19.078 -14.148 1 96.75 92 GLU B CA 1
ATOM 2075 C C . GLU B 1 92 ? -10.32 -18.969 -15.523 1 96.75 92 GLU B C 1
ATOM 2077 O O . GLU B 1 92 ? -11.469 -19.391 -15.695 1 96.75 92 GLU B O 1
ATOM 2082 N N . PHE B 1 93 ? -9.703 -18.391 -16.516 1 95.38 93 PHE B N 1
ATOM 2083 C CA . PHE B 1 93 ? -10.273 -18.172 -17.844 1 95.38 93 PHE B CA 1
ATOM 2084 C C . PHE B 1 93 ? -10.383 -19.484 -18.609 1 95.38 93 PHE B C 1
ATOM 2086 O O . PHE B 1 93 ? -11.406 -19.75 -19.25 1 95.38 93 PHE B O 1
ATOM 2093 N N . VAL B 1 94 ? -9.328 -20.219 -18.625 1 96.44 94 VAL B N 1
ATOM 2094 C CA . VAL B 1 94 ? -9.273 -21.547 -19.219 1 96.44 94 VAL B CA 1
ATOM 2095 C C . VAL B 1 94 ? -8.57 -22.5 -18.266 1 96.44 94 VAL B C 1
ATOM 2097 O O . VAL B 1 94 ? -7.355 -22.406 -18.047 1 96.44 94 VAL B O 1
ATOM 2100 N N . GLU B 1 95 ? -9.352 -23.516 -17.766 1 96.44 95 GLU B N 1
ATOM 2101 C CA . GLU B 1 95 ? -8.797 -24.469 -16.812 1 96.44 95 GLU B CA 1
ATOM 2102 C C . GLU B 1 95 ? -7.559 -25.156 -17.375 1 96.44 95 GLU B C 1
ATOM 2104 O O . GLU B 1 95 ? -7.578 -25.641 -18.516 1 96.44 95 GLU B O 1
ATOM 2109 N N . GLY B 1 96 ? -6.453 -25.156 -16.562 1 96.81 96 GLY B N 1
ATOM 2110 C CA . GLY B 1 96 ? -5.219 -25.797 -16.969 1 96.81 96 GLY B CA 1
ATOM 2111 C C . GLY B 1 96 ? -4.277 -24.875 -17.719 1 96.81 96 GLY B C 1
ATOM 2112 O O . GLY B 1 96 ? -3.1 -25.203 -17.891 1 96.81 96 GLY B O 1
ATOM 2113 N N . HIS B 1 97 ? -4.758 -23.781 -18.172 1 97.75 97 HIS B N 1
ATOM 2114 C CA . HIS B 1 97 ? -3.953 -22.797 -18.875 1 97.75 97 HIS B CA 1
ATOM 2115 C C . HIS B 1 97 ? -3.611 -21.609 -17.984 1 97.75 97 HIS B C 1
ATOM 2117 O O . HIS B 1 97 ? -4.312 -20.594 -17.984 1 97.75 97 HIS B O 1
ATOM 2123 N N . TRP B 1 98 ? -2.5 -21.812 -17.328 1 98.69 98 TRP B N 1
ATOM 2124 C CA . TRP B 1 98 ? -2.102 -20.797 -16.359 1 98.69 98 TRP B CA 1
ATOM 2125 C C . TRP B 1 98 ? -1.417 -19.625 -17.047 1 98.69 98 TRP B C 1
ATOM 2127 O O . TRP B 1 98 ? -0.549 -19.812 -17.906 1 98.69 98 TRP B O 1
ATOM 2137 N N . VAL B 1 99 ? -1.845 -18.391 -16.656 1 98.75 99 VAL B N 1
ATOM 2138 C CA . VAL B 1 99 ? -1.246 -17.172 -17.172 1 98.75 99 VAL B CA 1
ATOM 2139 C C . VAL B 1 99 ? -0.933 -16.219 -16 1 98.75 99 VAL B C 1
ATOM 2141 O O . VAL B 1 99 ? -1.489 -16.375 -14.914 1 98.75 99 VAL B O 1
ATOM 2144 N N . TRP B 1 100 ? 0.014 -15.352 -16.25 1 98.75 100 TRP B N 1
ATOM 2145 C CA . TRP B 1 100 ? 0.202 -14.203 -15.375 1 98.75 100 TRP B CA 1
ATOM 2146 C C . TRP B 1 100 ? -0.794 -13.094 -15.703 1 98.75 100 TRP B C 1
ATOM 2148 O O . TRP B 1 100 ? -0.834 -12.609 -16.828 1 98.75 100 TRP B O 1
ATOM 2158 N N . ILE B 1 101 ? -1.541 -12.688 -14.758 1 97.62 101 ILE B N 1
ATOM 2159 C CA . ILE B 1 101 ? -2.686 -11.82 -15 1 97.62 101 ILE B CA 1
ATOM 2160 C C . ILE B 1 101 ? -2.201 -10.453 -15.484 1 97.62 101 ILE B C 1
ATOM 2162 O O . ILE B 1 101 ? -2.865 -9.805 -16.297 1 97.62 101 ILE B O 1
ATOM 2166 N N . PRO B 1 102 ? -1.021 -9.953 -15.047 1 94.25 102 PRO B N 1
ATOM 2167 C CA . PRO B 1 102 ? -0.625 -8.625 -15.516 1 94.25 102 PRO B CA 1
ATOM 2168 C C . PRO B 1 102 ? -0.338 -8.578 -17.016 1 94.25 102 PRO B C 1
ATOM 2170 O O . PRO B 1 102 ? -0.525 -7.543 -17.656 1 94.25 102 PRO B O 1
ATOM 2173 N N . THR B 1 103 ? 0.077 -9.672 -17.594 1 96 103 THR B N 1
ATOM 2174 C CA . THR B 1 103 ? 0.516 -9.672 -18.984 1 96 103 THR B CA 1
ATOM 2175 C C . THR B 1 103 ? -0.285 -10.68 -19.797 1 96 103 THR B C 1
ATOM 2177 O O . THR B 1 103 ? -0.21 -10.68 -21.031 1 96 103 THR B O 1
ATOM 2180 N N . MET B 1 104 ? -0.983 -11.477 -19.188 1 97 104 MET B N 1
ATOM 2181 C CA . MET B 1 104 ? -1.734 -12.57 -19.797 1 97 104 MET B CA 1
ATOM 2182 C C . MET B 1 104 ? -0.798 -13.555 -20.484 1 97 104 MET B C 1
ATOM 2184 O O . MET B 1 104 ? -1.243 -14.406 -21.266 1 97 104 MET B O 1
ATOM 2188 N N . GLN B 1 105 ? 0.449 -13.484 -20.172 1 97.69 105 GLN B N 1
ATOM 2189 C CA . GLN B 1 105 ? 1.428 -14.406 -20.734 1 97.69 105 GLN B CA 1
ATOM 2190 C C . GLN B 1 105 ? 1.397 -15.75 -20.016 1 97.69 105 GLN B C 1
ATOM 2192 O O . GLN B 1 105 ? 1.168 -15.805 -18.812 1 97.69 105 GLN B O 1
ATOM 2197 N N . ARG B 1 106 ? 1.755 -16.812 -20.719 1 98 106 ARG B N 1
ATOM 2198 C CA . ARG B 1 106 ? 1.875 -18.141 -20.141 1 98 106 ARG B CA 1
ATOM 2199 C C . ARG B 1 106 ? 3.088 -18.219 -19.219 1 98 106 ARG B C 1
ATOM 2201 O O . ARG B 1 106 ? 4.051 -17.469 -19.375 1 98 106 ARG B O 1
ATOM 2208 N N . LEU B 1 107 ? 2.979 -19.156 -18.328 1 98.25 107 LEU B N 1
ATOM 2209 C CA . LEU B 1 107 ? 4.09 -19.328 -17.391 1 98.25 107 LEU B CA 1
ATOM 2210 C C . LEU B 1 107 ? 5.328 -19.859 -18.125 1 98.25 107 LEU B C 1
ATOM 2212 O O . LEU B 1 107 ? 5.254 -20.844 -18.844 1 98.25 107 LEU B O 1
ATOM 2216 N N . GLY B 1 108 ? 6.449 -19.203 -17.969 1 97.19 108 GLY B N 1
ATOM 2217 C CA . GLY B 1 108 ? 7.73 -19.656 -18.484 1 97.19 108 GLY B CA 1
ATOM 2218 C C . GLY B 1 108 ? 8.609 -20.297 -17.422 1 97.19 108 GLY B C 1
ATOM 2219 O O . GLY B 1 108 ? 9.586 -20.969 -17.75 1 97.19 108 GLY B O 1
ATOM 2220 N N . PHE B 1 109 ? 8.328 -20.062 -16.297 1 97.56 109 PHE B N 1
ATOM 2221 C CA . PHE B 1 109 ? 8.953 -20.578 -15.086 1 97.56 109 PHE B CA 1
ATOM 2222 C C . PHE B 1 109 ? 7.898 -20.984 -14.07 1 97.56 109 PHE B C 1
ATOM 2224 O O . PHE B 1 109 ? 6.875 -20.328 -13.922 1 97.56 109 PHE B O 1
ATOM 2231 N N . THR B 1 110 ? 8.117 -22.188 -13.445 1 98.12 110 THR B N 1
ATOM 2232 C CA . THR B 1 110 ? 7.188 -22.594 -12.398 1 98.12 110 THR B CA 1
ATOM 2233 C C . THR B 1 110 ? 7.938 -23.125 -11.188 1 98.12 110 THR B C 1
ATOM 2235 O O . THR B 1 110 ? 9.078 -23.562 -11.297 1 98.12 110 THR B O 1
ATOM 2238 N N . ASP B 1 111 ? 7.312 -23 -10 1 98.31 111 ASP B N 1
ATOM 2239 C CA . ASP B 1 111 ? 7.809 -23.609 -8.766 1 98.31 111 ASP B CA 1
ATOM 2240 C C . ASP B 1 111 ? 6.66 -24.172 -7.934 1 98.31 111 ASP B C 1
ATOM 2242 O O . ASP B 1 111 ? 6.535 -23.859 -6.746 1 98.31 111 ASP B O 1
ATOM 2246 N N . TRP B 1 112 ? 5.875 -25.031 -8.539 1 98.5 112 TRP B N 1
ATOM 2247 C CA . TRP B 1 112 ? 4.719 -25.641 -7.891 1 98.5 112 TRP B CA 1
ATOM 2248 C C . TRP B 1 112 ? 5.16 -26.594 -6.793 1 98.5 112 TRP B C 1
ATOM 2250 O O . TRP B 1 112 ? 6.133 -27.344 -6.965 1 98.5 112 TRP B O 1
ATOM 2260 N N . SER B 1 113 ? 4.457 -26.594 -5.758 1 97.31 113 SER B N 1
ATOM 2261 C CA . SER B 1 113 ? 4.621 -27.672 -4.793 1 97.31 113 SER B CA 1
ATOM 2262 C C . SER B 1 113 ? 4.289 -29.031 -5.414 1 97.31 113 SER B C 1
ATOM 2264 O O . SER B 1 113 ? 3.496 -29.109 -6.355 1 97.31 113 SER B O 1
ATOM 2266 N N . PRO B 1 114 ? 4.852 -30.078 -4.832 1 95.38 114 PRO B N 1
ATOM 2267 C CA . PRO B 1 114 ? 4.5 -31.391 -5.348 1 95.38 114 PRO B CA 1
ATOM 2268 C C . PRO B 1 114 ? 2.992 -31.641 -5.352 1 95.38 114 PRO B C 1
ATOM 2270 O O . PRO B 1 114 ? 2.316 -31.375 -4.352 1 95.38 114 PRO B O 1
ATOM 2273 N N . GLY B 1 115 ? 2.475 -32.094 -6.516 1 96.38 115 GLY B N 1
ATOM 2274 C CA . GLY B 1 115 ? 1.062 -32.406 -6.633 1 96.38 115 GLY B CA 1
ATOM 2275 C C . GLY B 1 115 ? 0.216 -31.234 -7.055 1 96.38 115 GLY B C 1
ATOM 2276 O O . GLY B 1 115 ? -0.992 -31.375 -7.266 1 96.38 115 GLY B O 1
ATOM 2277 N N . ASN B 1 116 ? 0.815 -30.094 -7.195 1 96.94 116 ASN B N 1
ATOM 2278 C CA . ASN B 1 116 ? 0.088 -28.906 -7.605 1 96.94 116 ASN B CA 1
ATOM 2279 C C . ASN B 1 116 ? 0.464 -28.469 -9.023 1 96.94 116 ASN B C 1
ATOM 2281 O O . ASN B 1 116 ? 1.527 -28.844 -9.523 1 96.94 116 ASN B O 1
ATOM 2285 N N . PRO B 1 117 ? -0.335 -27.641 -9.664 1 97.81 117 PRO B N 1
ATOM 2286 C CA . PRO B 1 117 ? -1.677 -27.25 -9.227 1 97.81 117 PRO B CA 1
ATOM 2287 C C . PRO B 1 117 ? -2.664 -28.406 -9.234 1 97.81 117 PRO B C 1
ATOM 2289 O O . PRO B 1 117 ? -2.82 -29.094 -10.25 1 97.81 117 PRO B O 1
ATOM 2292 N N . SER B 1 118 ? -3.447 -28.672 -8.148 1 95.75 118 SER B N 1
ATOM 2293 C CA . SER B 1 118 ? -4.262 -29.875 -7.973 1 95.75 118 SER B CA 1
ATOM 2294 C C . SER B 1 118 ? -5.711 -29.609 -8.375 1 95.75 118 SER B C 1
ATOM 2296 O O . SER B 1 118 ? -6.48 -30.562 -8.586 1 95.75 118 SER B O 1
ATOM 2298 N N . ASP B 1 119 ? -6.074 -28.328 -8.391 1 96.5 119 ASP B N 1
ATOM 2299 C CA . ASP B 1 119 ? -7.469 -27.969 -8.617 1 96.5 119 ASP B CA 1
ATOM 2300 C C . ASP B 1 119 ? -8.398 -28.719 -7.668 1 96.5 119 ASP B C 1
ATOM 2302 O O . ASP B 1 119 ? -9.43 -29.25 -8.086 1 96.5 119 ASP B O 1
ATOM 2306 N N . SER B 1 120 ? -7.984 -28.828 -6.449 1 91.88 120 SER B N 1
ATOM 2307 C CA . SER B 1 120 ? -8.797 -29.531 -5.469 1 91.88 120 SER B CA 1
ATOM 2308 C C . SER B 1 120 ? -10.219 -29 -5.438 1 91.88 120 SER B C 1
ATOM 2310 O O . SER B 1 120 ? -10.438 -27.781 -5.461 1 91.88 120 SER B O 1
ATOM 2312 N N . SER B 1 121 ? -11.234 -29.891 -5.531 1 93.25 121 SER B N 1
ATOM 2313 C CA . SER B 1 121 ? -12.656 -29.578 -5.535 1 93.25 121 SER B CA 1
ATOM 2314 C C . SER B 1 121 ? -13.039 -28.766 -6.766 1 93.25 121 SER B C 1
ATOM 2316 O O . SER B 1 121 ? -14.07 -28.094 -6.773 1 93.25 121 SER B O 1
ATOM 2318 N N . SER B 1 122 ? -12.203 -28.688 -7.746 1 93.81 122 SER B N 1
ATOM 2319 C CA . SER B 1 122 ? -12.43 -28.031 -9.031 1 93.81 122 SER B CA 1
ATOM 2320 C C . SER B 1 122 ? -12.703 -26.547 -8.867 1 93.81 122 SER B C 1
ATOM 2322 O O . SER B 1 122 ? -13.523 -25.969 -9.586 1 93.81 122 SER B O 1
ATOM 2324 N N . ASN B 1 123 ? -12.102 -25.969 -7.855 1 95.62 123 ASN B N 1
ATOM 2325 C CA . ASN B 1 123 ? -12.375 -24.562 -7.598 1 95.62 123 ASN B CA 1
ATOM 2326 C C . ASN B 1 123 ? -11.109 -23.812 -7.191 1 95.62 123 ASN B C 1
ATOM 2328 O O . ASN B 1 123 ? -11.18 -22.797 -6.484 1 95.62 123 ASN B O 1
ATOM 2332 N N . GLU B 1 124 ? -9.922 -24.375 -7.551 1 98.25 124 GLU B N 1
ATOM 2333 C CA . GLU B 1 124 ? -8.664 -23.703 -7.266 1 98.25 124 GLU B CA 1
ATOM 2334 C C . GLU B 1 124 ? -8.047 -23.125 -8.539 1 98.25 124 GLU B C 1
ATOM 2336 O O . GLU B 1 124 ? -7.391 -23.844 -9.289 1 98.25 124 GLU B O 1
ATOM 2341 N N . ASP B 1 125 ? -8.242 -21.844 -8.758 1 98.62 125 ASP B N 1
ATOM 2342 C CA . ASP B 1 125 ? -7.844 -21.25 -10.031 1 98.62 125 ASP B CA 1
ATOM 2343 C C . ASP B 1 125 ? -6.875 -20.094 -9.82 1 98.62 125 ASP B C 1
ATOM 2345 O O . ASP B 1 125 ? -6.527 -19.391 -10.773 1 98.62 125 ASP B O 1
ATOM 2349 N N . CYS B 1 126 ? -6.496 -19.844 -8.602 1 98.88 126 CYS B N 1
ATOM 2350 C CA . CYS B 1 126 ? -5.617 -18.719 -8.297 1 98.88 126 CYS B CA 1
ATOM 2351 C C . CYS B 1 126 ? -4.359 -19.188 -7.578 1 98.88 126 CYS B C 1
ATOM 2353 O O . CYS B 1 126 ? -4.402 -20.141 -6.801 1 98.88 126 CYS B O 1
ATOM 2355 N N . MET B 1 127 ? -3.254 -18.516 -7.859 1 98.88 127 MET B N 1
ATOM 2356 C CA . MET B 1 127 ? -1.931 -18.953 -7.422 1 98.88 127 MET B CA 1
ATOM 2357 C C . MET B 1 127 ? -1.509 -18.234 -6.148 1 98.88 127 MET B C 1
ATOM 2359 O O . MET B 1 127 ? -1.727 -17.031 -6.016 1 98.88 127 MET B O 1
ATOM 2363 N N . GLU B 1 128 ? -0.997 -19 -5.195 1 98.75 128 GLU B N 1
ATOM 2364 C CA . GLU B 1 128 ? -0.424 -18.453 -3.969 1 98.75 128 GLU B CA 1
ATOM 2365 C C . GLU B 1 128 ? 0.946 -19.062 -3.68 1 98.75 128 GLU B C 1
ATOM 2367 O O . GLU B 1 128 ? 1.326 -20.062 -4.289 1 98.75 128 GLU B O 1
ATOM 2372 N N . ILE B 1 129 ? 1.698 -18.438 -2.861 1 98.5 129 ILE B N 1
ATOM 2373 C CA . ILE B 1 129 ? 2.879 -19.031 -2.24 1 98.5 129 ILE B CA 1
ATOM 2374 C C . ILE B 1 129 ? 2.533 -19.516 -0.833 1 98.5 129 ILE B C 1
ATOM 2376 O O . ILE B 1 129 ? 2.023 -18.75 -0.014 1 98.5 129 ILE B O 1
ATOM 2380 N N . ILE B 1 130 ? 2.703 -20.75 -0.598 1 97.81 130 ILE B N 1
ATOM 2381 C CA . ILE B 1 130 ? 2.691 -21.281 0.756 1 97.81 130 ILE B CA 1
ATOM 2382 C C . ILE B 1 130 ? 4.062 -21.094 1.399 1 97.81 130 ILE B C 1
ATOM 2384 O O . ILE B 1 130 ? 5.062 -21.625 0.915 1 97.81 130 ILE B O 1
ATOM 2388 N N . VAL B 1 131 ? 4.039 -20.359 2.48 1 96.62 131 VAL B N 1
ATOM 2389 C CA . VAL B 1 131 ? 5.312 -20.016 3.109 1 96.62 131 VAL B CA 1
ATOM 2390 C C . VAL B 1 131 ? 5.66 -21.062 4.172 1 96.62 131 VAL B C 1
ATOM 2392 O O . VAL B 1 131 ? 4.934 -21.219 5.156 1 96.62 131 VAL B O 1
ATOM 2395 N N . GLY B 1 132 ? 6.77 -21.766 3.922 1 94.94 132 GLY B N 1
ATOM 2396 C CA . GLY B 1 132 ? 7.266 -22.719 4.891 1 94.94 132 GLY B CA 1
ATOM 2397 C C . GLY B 1 132 ? 8.25 -22.125 5.879 1 94.94 132 GLY B C 1
ATOM 2398 O O . GLY B 1 132 ? 8.297 -20.906 6.059 1 94.94 132 GLY B O 1
ATOM 2399 N N . HIS B 1 133 ? 8.953 -23.016 6.578 1 92.81 133 HIS B N 1
ATOM 2400 C CA . HIS B 1 133 ? 9.93 -22.578 7.57 1 92.81 133 HIS B CA 1
ATOM 2401 C C . HIS B 1 133 ? 11.258 -22.203 6.91 1 92.81 133 HIS B C 1
ATOM 2403 O O . HIS B 1 133 ? 12.102 -21.562 7.531 1 92.81 133 HIS B O 1
ATOM 2409 N N . SER B 1 134 ? 11.414 -22.734 5.676 1 92.44 134 SER B N 1
ATOM 2410 C CA . SER B 1 134 ? 12.617 -22.484 4.887 1 92.44 134 SER B CA 1
ATOM 2411 C C . SER B 1 134 ? 12.305 -22.453 3.395 1 92.44 134 SER B C 1
ATOM 2413 O O . SER B 1 134 ? 11.172 -22.719 2.988 1 92.44 134 SER B O 1
ATOM 2415 N N . ALA B 1 135 ? 13.367 -22.062 2.621 1 89.19 135 ALA B N 1
ATOM 2416 C CA . ALA B 1 135 ? 13.172 -21.953 1.178 1 89.19 135 ALA B CA 1
ATOM 2417 C C . ALA B 1 135 ? 12.719 -23.281 0.581 1 89.19 135 ALA B C 1
ATOM 2419 O O . ALA B 1 135 ? 11.773 -23.312 -0.211 1 89.19 135 ALA B O 1
ATOM 2420 N N . PRO B 1 136 ? 13.219 -24.438 1.009 1 90.94 136 PRO B N 1
ATOM 2421 C CA . PRO B 1 136 ? 12.828 -25.719 0.423 1 90.94 136 PRO B CA 1
ATOM 2422 C C . PRO B 1 136 ? 11.391 -26.109 0.76 1 90.94 136 PRO B C 1
ATOM 2424 O O . PRO B 1 136 ? 10.812 -26.984 0.108 1 90.94 136 PRO B O 1
ATOM 2427 N N . THR B 1 137 ? 10.836 -25.438 1.716 1 93.56 137 THR B N 1
ATOM 2428 C CA . THR B 1 137 ? 9.477 -25.766 2.111 1 93.56 137 THR B CA 1
ATOM 2429 C C . THR B 1 137 ? 8.5 -24.672 1.688 1 93.56 137 THR B C 1
ATOM 2431 O O . THR B 1 137 ? 7.332 -24.688 2.074 1 93.56 137 THR B O 1
ATOM 2434 N N . THR B 1 138 ? 8.953 -23.719 1.01 1 96.5 138 THR B N 1
ATOM 2435 C CA . THR B 1 138 ? 8.156 -22.656 0.411 1 96.5 138 THR B CA 1
ATOM 2436 C C . THR B 1 138 ? 7.902 -22.938 -1.067 1 96.5 138 THR B C 1
ATOM 2438 O O . THR B 1 138 ? 8.836 -23.219 -1.821 1 96.5 138 THR B O 1
ATOM 2441 N N . HIS B 1 139 ? 6.551 -22.938 -1.504 1 97.62 139 HIS B N 1
ATOM 2442 C CA . HIS B 1 139 ? 6.215 -23.312 -2.871 1 97.62 139 HIS B CA 1
ATOM 2443 C C . HIS B 1 139 ? 4.945 -22.609 -3.342 1 97.62 139 HIS B C 1
ATOM 2445 O O . HIS B 1 139 ? 4.234 -22.016 -2.539 1 97.62 139 HIS B O 1
ATOM 2451 N N . TRP B 1 140 ? 4.746 -22.766 -4.641 1 98.75 140 TRP B N 1
ATOM 2452 C CA . TRP B 1 140 ? 3.492 -22.297 -5.219 1 98.75 140 TRP B CA 1
ATOM 2453 C C . TRP B 1 140 ? 2.375 -23.312 -4.996 1 98.75 140 TRP B C 1
ATOM 2455 O O . TRP B 1 140 ? 2.633 -24.516 -4.895 1 98.75 140 TRP B O 1
ATOM 2465 N N . ASN B 1 141 ? 1.217 -22.797 -4.883 1 98.56 141 ASN B N 1
ATOM 2466 C CA . ASN B 1 141 ? 0.006 -23.609 -4.734 1 98.56 141 ASN B CA 1
ATOM 2467 C C . ASN B 1 141 ? -1.182 -22.953 -5.445 1 98.56 141 ASN B C 1
ATOM 2469 O O . ASN B 1 141 ? -1.243 -21.734 -5.578 1 98.56 141 ASN B O 1
ATOM 2473 N N . ASP B 1 142 ? -2.062 -23.781 -5.996 1 98.69 142 ASP B N 1
ATOM 2474 C CA . ASP B 1 142 ? -3.348 -23.25 -6.441 1 98.69 142 ASP B CA 1
ATOM 2475 C C . ASP B 1 142 ? -4.398 -23.359 -5.34 1 98.69 142 ASP B C 1
ATOM 2477 O O . ASP B 1 142 ? -4.398 -24.312 -4.566 1 98.69 142 ASP B O 1
ATOM 2481 N N . ASP B 1 143 ? -5.211 -22.328 -5.223 1 98.5 143 ASP B N 1
ATOM 2482 C CA . ASP B 1 143 ? -6.25 -22.297 -4.199 1 98.5 143 ASP B CA 1
ATOM 2483 C C . ASP B 1 143 ? -7.504 -21.578 -4.703 1 98.5 143 ASP B C 1
ATOM 2485 O O . ASP B 1 143 ? -7.527 -21.078 -5.828 1 98.5 143 ASP B O 1
ATOM 2489 N N . ASP B 1 144 ? -8.602 -21.703 -3.93 1 98.69 144 ASP B N 1
ATOM 2490 C CA . ASP B 1 144 ? -9.852 -21.031 -4.227 1 98.69 144 ASP B CA 1
ATOM 2491 C C . ASP B 1 144 ? -9.672 -19.516 -4.188 1 98.69 144 ASP B C 1
ATOM 2493 O O . ASP B 1 144 ? -9.266 -18.953 -3.166 1 98.69 144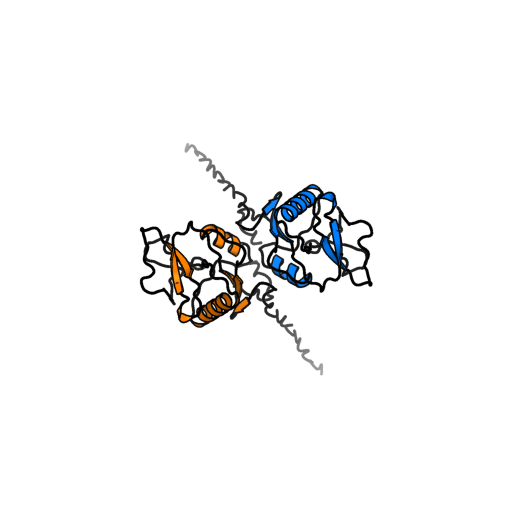 ASP B O 1
ATOM 2497 N N . CYS B 1 145 ? -10.023 -18.875 -5.277 1 98.56 145 CYS B N 1
ATOM 2498 C CA . CYS B 1 145 ? -9.766 -17.453 -5.477 1 98.56 145 CYS B CA 1
ATOM 2499 C C . CYS B 1 145 ? -10.484 -16.609 -4.43 1 98.56 145 CYS B C 1
ATOM 2501 O O . CYS B 1 145 ? -10.117 -15.469 -4.184 1 98.56 145 CYS B O 1
ATOM 2503 N N . SER B 1 146 ? -11.508 -17.109 -3.803 1 98.12 146 SER B N 1
ATOM 2504 C CA . SER B 1 146 ? -12.367 -16.328 -2.916 1 98.12 146 SER B CA 1
ATOM 2505 C C . SER B 1 146 ? -11.82 -16.312 -1.491 1 98.12 146 SER B C 1
ATOM 2507 O O . SER B 1 146 ? -12.281 -15.539 -0.656 1 98.12 146 SER B O 1
ATOM 2509 N N . LYS B 1 147 ? -10.82 -17.219 -1.223 1 98.12 147 LYS B N 1
ATOM 2510 C CA . LYS B 1 147 ? -10.219 -17.234 0.108 1 98.12 147 LYS B CA 1
ATOM 2511 C C . LYS B 1 147 ? -9.391 -15.969 0.346 1 98.12 147 LYS B C 1
ATOM 2513 O O . LYS B 1 147 ? -8.914 -15.344 -0.604 1 98.12 147 LYS B O 1
ATOM 2518 N N . LYS B 1 148 ? -9.258 -15.609 1.614 1 97.88 148 LYS B N 1
ATOM 2519 C CA . LYS B 1 148 ? -8.438 -14.453 1.957 1 97.88 148 LYS B CA 1
ATOM 2520 C C . LYS B 1 148 ? -6.992 -14.859 2.23 1 97.88 148 LYS B C 1
ATOM 2522 O O . LYS B 1 148 ? -6.742 -15.891 2.861 1 97.88 148 LYS B O 1
ATOM 2527 N N . ALA B 1 149 ? -6.105 -14.133 1.69 1 98 149 ALA B N 1
ATOM 2528 C CA . ALA B 1 149 ? -4.672 -14.312 1.903 1 98 149 ALA B CA 1
ATOM 2529 C C . ALA B 1 149 ? -3.93 -12.984 1.768 1 98 149 ALA B C 1
ATOM 2531 O O . ALA B 1 149 ? -4.484 -12.008 1.256 1 98 149 ALA B O 1
ATOM 2532 N N . ASN B 1 150 ? -2.75 -12.93 2.346 1 97.94 150 ASN B N 1
ATOM 2533 C CA . ASN B 1 150 ? -1.867 -11.82 1.994 1 97.94 150 ASN B CA 1
ATOM 2534 C C . ASN B 1 150 ? -1.472 -11.867 0.521 1 97.94 150 ASN B C 1
ATOM 2536 O O . ASN B 1 150 ? -1.866 -12.781 -0.204 1 97.94 150 ASN B O 1
ATOM 2540 N N . PHE B 1 151 ? -0.793 -10.781 0.084 1 98.5 151 PHE B N 1
ATOM 2541 C CA . PHE B 1 151 ? -0.505 -10.75 -1.345 1 98.5 151 PHE B CA 1
ATOM 2542 C C . PHE B 1 151 ? 0.747 -9.93 -1.626 1 98.5 151 PHE B C 1
ATOM 2544 O O . PHE B 1 151 ? 1.213 -9.18 -0.762 1 98.5 151 PHE B O 1
ATOM 2551 N N . ILE B 1 152 ? 1.312 -10.164 -2.75 1 98.75 152 ILE B N 1
ATOM 2552 C CA . ILE B 1 152 ? 2.531 -9.484 -3.182 1 98.75 152 ILE B CA 1
ATOM 2553 C C . ILE B 1 152 ? 2.25 -8.664 -4.438 1 98.75 152 ILE B C 1
ATOM 2555 O O . ILE B 1 152 ? 1.757 -9.195 -5.434 1 98.75 152 ILE B O 1
ATOM 2559 N N . CYS B 1 153 ? 2.502 -7.367 -4.344 1 98.62 153 CYS B N 1
ATOM 2560 C CA . CYS B 1 153 ? 2.4 -6.477 -5.492 1 98.62 153 CYS B CA 1
ATOM 2561 C C . CYS B 1 153 ? 3.764 -6.258 -6.137 1 98.62 153 CYS B C 1
ATOM 2563 O O . CYS B 1 153 ? 4.773 -6.141 -5.441 1 98.62 153 CYS B O 1
ATOM 2565 N N . GLU B 1 154 ? 3.789 -6.195 -7.402 1 98.5 154 GLU B N 1
ATOM 2566 C CA . GLU B 1 154 ? 4.941 -5.766 -8.188 1 98.5 154 GLU B CA 1
ATOM 2567 C C . GLU B 1 154 ? 4.656 -4.457 -8.922 1 98.5 154 GLU B C 1
ATOM 2569 O O . GLU B 1 154 ? 3.613 -4.316 -9.562 1 98.5 154 GLU B O 1
ATOM 2574 N N . VAL B 1 155 ? 5.57 -3.49 -8.719 1 96.88 155 VAL B N 1
ATOM 2575 C CA . VAL B 1 155 ? 5.473 -2.152 -9.297 1 96.88 155 VAL B CA 1
ATOM 2576 C C . VAL B 1 155 ? 6.762 -1.814 -10.047 1 96.88 155 VAL B C 1
ATOM 2578 O O . VAL B 1 155 ? 7.855 -1.959 -9.5 1 96.88 155 VAL B O 1
ATOM 2581 N N . PRO B 1 156 ? 6.594 -1.425 -11.328 1 94.31 156 PRO B N 1
ATOM 2582 C CA . PRO B 1 156 ? 7.82 -1.026 -12.023 1 94.31 156 PRO B CA 1
ATOM 2583 C C . PRO B 1 156 ? 8.492 0.184 -11.383 1 94.31 156 PRO B C 1
ATOM 2585 O O . PRO B 1 156 ? 7.816 1.087 -10.891 1 94.31 156 PRO B O 1
ATOM 2588 N N . MET B 1 157 ? 9.789 0.089 -11.391 1 90.38 157 MET B N 1
ATOM 2589 C CA . MET B 1 157 ? 10.523 1.266 -10.93 1 90.38 157 MET B CA 1
ATOM 2590 C C . MET B 1 157 ? 10.344 2.432 -11.898 1 90.38 157 MET B C 1
ATOM 2592 O O . MET B 1 157 ? 10.32 2.238 -13.109 1 90.38 157 MET B O 1
ATOM 2596 N N . LEU B 1 158 ? 9.781 3.543 -11.398 1 71.12 158 LEU B N 1
ATOM 2597 C CA . LEU B 1 158 ? 9.555 4.719 -12.227 1 71.12 158 LEU B CA 1
ATOM 2598 C C . LEU B 1 158 ? 10.875 5.25 -12.781 1 71.12 158 LEU B C 1
ATOM 2600 O O . LEU B 1 158 ? 11.883 5.289 -12.062 1 71.12 158 LEU B O 1
ATOM 2604 N N . ASP B 1 159 ? 11.078 5.02 -14.141 1 60.78 159 ASP B N 1
ATOM 2605 C CA . ASP B 1 159 ? 12.242 5.66 -14.742 1 60.78 159 ASP B CA 1
ATOM 2606 C C . ASP B 1 159 ? 12.102 7.18 -14.727 1 60.78 159 ASP B C 1
ATOM 2608 O O . ASP B 1 159 ? 11 7.707 -14.891 1 60.78 159 ASP B O 1
ATOM 2612 N N . GLY B 1 160 ? 12.5 7.875 -13.664 1 53.06 160 GLY B N 1
ATOM 2613 C CA . GLY B 1 160 ? 12.531 9.328 -13.641 1 53.06 160 GLY B CA 1
ATOM 2614 C C . GLY B 1 160 ? 11.891 9.961 -14.859 1 53.06 160 GLY B C 1
ATOM 2615 O O . GLY B 1 160 ? 11.938 11.18 -15.031 1 53.06 160 GLY B O 1
ATOM 2616 N N . SER B 1 161 ? 11.516 9.164 -15.969 1 46.62 161 SER B N 1
ATOM 2617 C CA . SER B 1 161 ? 11.047 9.789 -17.203 1 46.62 161 SER B CA 1
ATOM 2618 C C . SER B 1 161 ? 9.555 10.094 -17.141 1 46.62 161 SER B C 1
ATOM 2620 O O . SER B 1 161 ? 8.797 9.375 -16.5 1 46.62 161 SER B O 1
ATOM 2622 N N . PRO B 1 162 ? 9.086 11.312 -17.438 1 40.06 162 PRO B N 1
ATOM 2623 C CA . PRO B 1 162 ? 7.664 11.648 -17.453 1 40.06 162 PRO B CA 1
ATOM 2624 C C . PRO B 1 162 ? 6.832 10.633 -18.234 1 40.06 162 PRO B C 1
ATOM 2626 O O . PRO B 1 162 ? 7.34 9.984 -19.156 1 40.06 162 PRO B O 1
ATOM 2629 N N . PRO B 1 163 ? 5.723 10.125 -17.672 1 36.88 163 PRO B N 1
ATOM 2630 C CA . PRO B 1 163 ? 4.914 9.234 -18.5 1 36.88 163 PRO B CA 1
ATOM 2631 C C . PRO B 1 163 ? 4.867 9.68 -19.969 1 36.88 163 PRO B C 1
ATOM 2633 O O . PRO B 1 163 ? 4.984 10.875 -20.25 1 36.88 163 PRO B O 1
ATOM 2636 N N . ASN B 1 164 ? 5.371 8.875 -20.828 1 31.67 164 ASN B N 1
ATOM 2637 C CA . ASN B 1 164 ? 5.195 9.195 -22.25 1 31.67 164 ASN B CA 1
ATOM 2638 C C . ASN B 1 164 ? 3.795 9.734 -22.531 1 31.67 164 ASN B C 1
ATOM 2640 O O . ASN B 1 164 ? 2.811 9 -22.422 1 31.67 164 ASN B O 1
ATOM 2644 N N . VAL B 1 165 ? 3.482 10.914 -22.156 1 26.03 165 VAL B N 1
ATOM 2645 C CA . VAL B 1 165 ? 2.287 11.516 -22.734 1 26.03 165 VAL B CA 1
ATOM 2646 C C . VAL B 1 165 ? 2.299 11.32 -24.25 1 26.03 165 VAL B C 1
ATOM 2648 O O . VAL B 1 165 ? 3.25 11.711 -24.938 1 26.03 165 VAL B O 1
ATOM 2651 N N . ILE B 1 166 ? 1.798 10.148 -24.766 1 23.89 166 ILE B N 1
ATOM 2652 C CA . ILE B 1 166 ? 1.518 10.156 -26.188 1 23.89 166 ILE B CA 1
ATOM 2653 C C . ILE B 1 166 ? 0.917 11.5 -26.594 1 23.89 166 ILE B C 1
ATOM 2655 O O . ILE B 1 166 ? -0.118 11.906 -26.062 1 23.89 166 ILE B O 1
ATOM 2659 N N . GLY B 1 167 ? 1.727 12.453 -26.844 1 18.66 167 GLY B N 1
ATOM 2660 C CA . GLY B 1 167 ? 1.277 13.523 -27.719 1 18.66 167 GLY B CA 1
ATOM 2661 C C . GLY B 1 167 ? 0.785 13.023 -29.078 1 18.66 167 GLY B C 1
ATOM 2662 O O . GLY B 1 167 ? 1.247 11.992 -29.562 1 18.66 167 GLY B O 1
#

Foldseek 3Di:
DPPPPPPPPCPPPPPPQQPQDDDDPQWDDDDQKTKHWQLPDKFFQVVQQVVQVVADLKGFDDDADPSSVVVVLVVVLVVVRQWKAFGQWFCPVPPPFIARNSVRHGHPDAFADPCPPVCVVVQFTTKIWGRDNHPVVITIYTGHRHDMTIYMMMGGRPRSDPPPPPD/DDDPPDPDPPPPPPPPQLPQDDDDPQWDDDDQKTKHWQLPDKFFQVVQQVVQVVPDQKGFDDDADPVSVVVVLVVVLVVVRQWKAFGQWFCPVPPPQIARNSVRHGHNDAWADPCPPVCVVVQFTTKIWGRDNHPVVIHIYTDHRRDMTIYMMMGGRPSSDPPPPVD

Solvent-accessible surface area (backbone atoms only — not comparable to full-atom values): 18567 Å² total; per-residue (Å²): 133,85,79,78,77,79,78,80,81,78,77,75,80,80,78,78,79,54,62,66,54,73,60,36,69,79,39,46,75,59,92,66,31,23,32,35,71,35,88,89,46,67,33,25,51,67,39,41,32,49,38,22,47,41,25,51,79,20,22,30,31,70,66,66,42,71,68,54,46,51,53,51,48,52,53,45,59,72,64,72,51,68,62,40,28,34,37,21,38,31,20,73,91,42,82,90,52,48,22,25,64,81,74,63,42,66,69,84,42,85,59,55,30,93,78,42,72,62,35,66,90,77,50,25,36,26,30,27,36,42,47,42,98,45,73,93,55,38,28,32,37,47,35,48,43,79,49,72,30,24,31,33,26,32,23,55,46,56,55,56,60,73,76,80,67,58,108,136,86,79,78,78,79,81,79,80,80,76,76,80,79,76,75,74,51,60,64,52,73,59,36,69,80,39,44,74,58,93,68,30,23,32,35,71,35,88,89,46,66,32,25,50,68,41,41,32,48,39,21,47,40,26,52,78,20,23,30,30,69,66,68,43,71,67,54,46,51,53,52,49,51,53,46,58,73,64,72,52,67,62,40,29,35,37,21,37,32,19,71,90,43,82,88,51,50,22,24,64,81,74,63,42,64,69,85,43,86,60,57,31,92,79,41,74,60,36,66,91,78,50,25,35,26,29,27,36,43,44,43,97,45,72,92,54,40,28,31,38,47,34,47,43,80,48,72,30,25,30,34,26,32,24,55,46,55,54,56,61,72,76,80,68,59,104

Organism: Magallana gigas (NCBI:txid29159)

Nearest PDB structures (foldseek):
  1jzn-assembly2_A  TM=9.021E-01  e=1.216E-11  Crotalus atrox
  5f2q-assembly1_B  TM=9.034E-01  e=2.537E-11  Bothrops jararacussu
  3ubu-assembly1_B  TM=7.491E-01  e=2.853E-09  Deinagkistrodon acutus
  6xfq-assembly1_B  TM=7.553E-01  e=1.589E-08  Deinagkistrodon acutus
  3bx4-assembly1_D  TM=7.524E-01  e=1.278E-07  unclassified

InterPro domains:
  IPR001304 C-type lectin-like [PF00059] (44-154)
  IPR001304 C-type lectin-like [PS50041] (30-154)
  IPR001304 C-type lectin-like [SM00034] (23-154)
  IPR016186 C-type lectin-like/link domain superfamily [G3DSA:3.10.100.10] (13-157)
  IPR016187 C-type lectin fold [SSF56436] (5-157)
  IPR018378 C-type lectin, conserved site [PS00615] (126-153)
  IPR050111 C-type lectin and snaclec domain-containing protein [PTHR22803] (22-156)

Sequence (334 aa):
MWHRVLVLWITGLIQVYTAQEACPEGFFQHGTSCYFFSSHLAADWIEAGSFCRRFNGGDLVAIETQSENTFIYQQLLLMHDHNNFWIGGTDEFVEGHWVWIPTMQRLGFTDWSPGNPSDSSSNEDCMEIIVGHSAPTTHWNDDDCSKKANFICEVPMLDGSPPNVIGMWHRVLVLWITGLIQVYTAQEACPEGFFQHGTSCYFFSSHLAADWIEAGSFCRRFNGGDLVAIETQSENTFIYQQLLLMHDHNNFWIGGTDEFVEGHWVWIPTMQRLGFTDWSPGNPSDSSSNEDCMEIIVGHSAPTTHWNDDDCSKKANFICEVPMLDGSPPNVIG

pLDDT: mean 86.77, std 20.58, range [18.31, 98.94]

Secondary structure (DSSP, 8-state):
--------------------PPPPTTEEEETTEEEEE-TT--B-HHHHHHHHTTBTT-EE----SHHHHHHHHHHHHHHT--S-EEEEEE-SSSTT--EETTTTEEPSS--BPTT-S--GGG---EEEEEP-SSGGG-EEEEE-TTS-BEEEEEEE---SS------/----------------------PPTTEEEETTEEEEE-TT--B-HHHHHHHHTTBTT-EE----SHHHHHHHHHHHHHHT--S-EEEEEE-SSSTT--EETTTTEEPSS--BPTT-S--GGG---EEEEEP-SSGGG-EEEEE-TTS-BEEEEEEE---SS------